Protein AF-A0A7C5TXY0-F1 (afdb_monomer_lite)

Foldseek 3Di:
DDQVVLVVVLVVLVVQFDDPVLLVVLLPDQALVVNQVSCCPGPLVVQFDPVDDSLLRNLQSLLVVLVVLLVVNCVVCVPDLLNLLLQLLVVLVLLLVVLVCVLVVNPPVVSVSNAPCPPPLVVQVVVDPDSLSSLCVDSNVVPADDDPPDDSLRVNLSSLVSNLVSLCVNLVVDVLCVVLSVVVSLVSQVVCCVPVVDNPDDNPPDDPLVVLPVVDDPVVSVVVSLVVSLVSLVVSLVVDDGSSSSSSSSSSNSVSSSVSSNVSSPDPSSPDD

Structure (mmCIF, N/CA/C/O backbone):
data_AF-A0A7C5TXY0-F1
#
_entry.id   AF-A0A7C5TXY0-F1
#
loop_
_atom_site.group_PDB
_atom_site.id
_atom_site.type_symbol
_atom_site.label_atom_id
_atom_site.label_alt_id
_atom_site.label_comp_id
_atom_site.label_asym_id
_atom_site.label_entity_id
_atom_site.label_seq_id
_atom_site.pdbx_PDB_ins_code
_atom_site.Cartn_x
_atom_site.Cartn_y
_atom_site.Cartn_z
_atom_site.occupancy
_atom_site.B_iso_or_equiv
_atom_site.auth_seq_id
_atom_site.auth_comp_id
_atom_site.auth_asym_id
_atom_site.auth_atom_id
_atom_site.pdbx_PDB_model_num
ATOM 1 N N . MET A 1 1 ? 22.819 -7.211 9.671 1.00 54.25 1 MET A N 1
ATOM 2 C CA . MET A 1 1 ? 21.577 -7.581 10.395 1.00 54.25 1 MET A CA 1
ATOM 3 C C . MET A 1 1 ? 20.950 -8.778 9.680 1.00 54.25 1 MET A C 1
ATOM 5 O O . MET A 1 1 ? 21.031 -8.787 8.459 1.00 54.25 1 MET A O 1
ATOM 9 N N . SER A 1 2 ? 20.429 -9.795 10.385 1.00 74.69 2 SER A N 1
ATOM 10 C CA . SER A 1 2 ? 20.043 -11.085 9.771 1.00 74.69 2 SER A CA 1
ATOM 11 C C . SER A 1 2 ? 18.622 -11.100 9.184 1.00 74.69 2 SER A C 1
ATOM 13 O O . SER A 1 2 ? 17.744 -10.340 9.599 1.00 74.69 2 SER A O 1
ATOM 15 N N . LEU A 1 3 ? 18.379 -11.999 8.222 1.00 70.62 3 LEU A N 1
ATOM 16 C CA . LEU A 1 3 ? 17.058 -12.264 7.629 1.00 70.62 3 LEU A CA 1
ATOM 17 C C . LEU A 1 3 ? 16.017 -12.724 8.669 1.00 70.62 3 LEU A C 1
ATOM 19 O O . LEU A 1 3 ? 14.816 -12.532 8.470 1.00 70.62 3 LEU A O 1
ATOM 23 N N . GLU A 1 4 ? 16.460 -13.292 9.792 1.00 79.50 4 GLU A N 1
ATOM 24 C CA . GLU A 1 4 ? 15.591 -13.733 10.890 1.00 79.50 4 GLU A CA 1
ATOM 25 C C . GLU A 1 4 ? 14.934 -12.545 11.594 1.00 79.50 4 GLU A C 1
ATOM 27 O O . GLU A 1 4 ? 13.735 -12.587 11.865 1.00 79.50 4 GLU A O 1
ATOM 32 N N . PHE A 1 5 ? 15.682 -11.456 11.816 1.00 83.81 5 PHE A N 1
ATOM 33 C CA . PHE A 1 5 ? 15.126 -10.234 12.400 1.00 83.81 5 PHE A CA 1
ATOM 34 C C . PHE A 1 5 ? 14.014 -9.660 11.521 1.00 83.81 5 PHE A C 1
ATOM 36 O O . PHE A 1 5 ? 12.939 -9.323 12.013 1.00 83.81 5 PHE A O 1
ATOM 43 N N . LEU A 1 6 ? 14.245 -9.589 10.207 1.00 82.75 6 LEU A N 1
ATOM 44 C CA . LEU A 1 6 ? 13.238 -9.118 9.262 1.00 82.75 6 LEU A CA 1
ATOM 45 C C . LEU A 1 6 ? 11.991 -10.014 9.287 1.00 82.75 6 LEU A C 1
ATOM 47 O O . LEU A 1 6 ? 10.878 -9.501 9.327 1.00 82.75 6 LEU A O 1
ATOM 51 N N . ASN A 1 7 ? 12.152 -11.337 9.320 1.00 83.44 7 ASN A N 1
ATOM 52 C CA . ASN A 1 7 ? 11.024 -12.266 9.425 1.00 83.44 7 ASN A CA 1
ATOM 53 C C . ASN A 1 7 ? 10.234 -12.102 10.732 1.00 83.44 7 ASN A C 1
ATOM 55 O O . ASN A 1 7 ? 8.999 -12.117 10.703 1.00 83.44 7 ASN A O 1
ATOM 59 N N . ALA A 1 8 ? 10.917 -11.920 11.863 1.00 87.00 8 ALA A N 1
ATOM 60 C CA . ALA A 1 8 ? 10.280 -11.651 13.148 1.00 87.00 8 ALA A CA 1
ATOM 61 C C . ALA A 1 8 ? 9.532 -10.309 13.126 1.00 87.00 8 ALA A C 1
ATOM 63 O O . ALA A 1 8 ? 8.371 -10.241 13.529 1.00 87.00 8 ALA A O 1
ATOM 64 N N . TYR A 1 9 ? 10.153 -9.267 12.566 1.00 89.62 9 TYR A N 1
ATOM 65 C CA . TYR A 1 9 ? 9.534 -7.958 12.381 1.00 89.62 9 TYR A CA 1
ATOM 66 C C . TYR A 1 9 ? 8.269 -8.043 11.517 1.00 89.62 9 TYR A C 1
ATOM 68 O O . TYR A 1 9 ? 7.209 -7.589 11.943 1.00 89.62 9 TYR A O 1
ATOM 76 N N . LEU A 1 10 ? 8.344 -8.678 10.342 1.00 90.00 10 LEU A N 1
ATOM 77 C CA . LEU A 1 10 ? 7.198 -8.868 9.445 1.00 90.00 10 LEU A CA 1
ATOM 78 C C . LEU A 1 10 ? 6.070 -9.652 10.128 1.00 90.00 10 LEU A C 1
ATOM 80 O O . LEU A 1 10 ? 4.903 -9.282 10.013 1.00 90.00 10 LEU A O 1
ATOM 84 N N . SER A 1 11 ? 6.414 -10.692 10.891 1.00 87.94 11 SER A N 1
ATOM 85 C CA . SER A 1 11 ? 5.442 -11.484 11.656 1.00 87.94 11 SER A CA 1
ATOM 86 C C . SER A 1 11 ? 4.757 -10.655 12.744 1.00 87.94 11 SER A C 1
ATOM 88 O O . SER A 1 11 ? 3.535 -10.727 12.877 1.00 87.94 11 SER A O 1
ATOM 90 N N . GLY A 1 12 ? 5.516 -9.814 13.452 1.00 91.44 12 GLY A N 1
ATOM 91 C CA . GLY A 1 12 ? 4.981 -8.868 14.429 1.00 91.44 12 GLY A CA 1
ATOM 92 C C . GLY A 1 12 ? 4.054 -7.833 13.793 1.00 91.44 12 GLY A C 1
ATOM 93 O O . GLY A 1 12 ? 2.972 -7.581 14.309 1.00 91.44 12 GLY A O 1
ATOM 94 N N . ILE A 1 13 ? 4.403 -7.280 12.627 1.00 92.25 13 ILE A N 1
ATOM 95 C CA . ILE A 1 13 ? 3.493 -6.371 11.917 1.00 92.25 13 ILE A CA 1
ATOM 96 C C . ILE A 1 13 ? 2.234 -7.110 11.457 1.00 92.25 13 ILE A C 1
ATOM 98 O O . ILE A 1 13 ? 1.135 -6.584 11.625 1.00 92.25 13 ILE A O 1
ATOM 102 N N . LYS A 1 14 ? 2.343 -8.345 10.958 1.00 91.00 14 LYS A N 1
ATOM 103 C CA . LYS A 1 14 ? 1.168 -9.133 10.565 1.00 91.00 14 LYS A CA 1
ATOM 104 C C . LYS A 1 14 ? 0.192 -9.353 11.721 1.00 91.00 14 LYS A C 1
ATOM 106 O O . LYS A 1 14 ? -1.012 -9.325 11.486 1.00 91.00 14 LYS A O 1
ATOM 111 N N . SER A 1 15 ? 0.664 -9.561 12.953 1.00 89.88 15 SER A N 1
ATOM 112 C CA . SER A 1 15 ? -0.235 -9.701 14.112 1.00 89.88 15 SER A CA 1
ATOM 113 C C . SER A 1 15 ? -0.983 -8.416 14.479 1.00 89.88 15 SER A C 1
ATOM 115 O O . SER A 1 15 ? -1.951 -8.487 15.222 1.00 89.88 15 SER A O 1
ATOM 117 N N . THR A 1 16 ? -0.565 -7.265 13.942 1.00 92.69 16 THR A N 1
ATOM 118 C CA . THR A 1 16 ? -1.232 -5.966 14.150 1.00 92.69 16 THR A CA 1
ATOM 119 C C . THR A 1 16 ? -2.241 -5.613 13.054 1.00 92.69 16 THR A C 1
ATOM 121 O O . THR A 1 16 ? -2.860 -4.551 13.118 1.00 92.69 16 THR A O 1
ATOM 124 N N . LEU A 1 17 ? -2.380 -6.438 12.009 1.00 92.38 17 LEU A N 1
ATOM 125 C CA . LEU A 1 17 ? -3.422 -6.237 10.997 1.00 92.38 17 LEU A CA 1
ATOM 126 C C . LEU A 1 17 ? -4.805 -6.373 11.636 1.00 92.38 17 LEU A C 1
ATOM 128 O O . LEU A 1 17 ? -5.020 -7.230 12.498 1.00 92.38 17 LEU A O 1
ATOM 132 N N . LEU A 1 18 ? -5.741 -5.538 11.196 1.00 93.44 18 LEU A N 1
ATOM 133 C CA . LEU A 1 18 ? -7.122 -5.608 11.645 1.00 93.44 18 LEU A CA 1
ATOM 134 C C . LEU A 1 18 ? -7.763 -6.898 11.132 1.00 93.44 18 LEU A C 1
ATOM 136 O O . LEU A 1 18 ? -7.542 -7.335 10.001 1.00 93.44 18 LEU A O 1
ATOM 140 N N . THR A 1 19 ? -8.566 -7.528 11.983 1.00 90.88 19 THR A N 1
ATOM 141 C CA . THR A 1 19 ? -9.304 -8.738 11.615 1.00 90.88 19 THR A CA 1
ATOM 142 C C . THR A 1 19 ? -10.508 -8.393 10.740 1.00 90.88 19 THR A C 1
ATOM 144 O O . THR A 1 19 ? -11.018 -7.273 10.784 1.00 90.88 19 THR A O 1
ATOM 147 N N . ASP A 1 20 ? -11.018 -9.370 9.986 1.00 87.38 20 ASP A N 1
ATOM 148 C CA . ASP A 1 20 ? -12.219 -9.173 9.160 1.00 87.38 20 ASP A CA 1
ATOM 149 C C . ASP A 1 20 ? -13.416 -8.729 10.010 1.00 87.38 20 ASP A C 1
ATOM 151 O O . ASP A 1 20 ? -14.145 -7.829 9.609 1.00 87.38 20 ASP A O 1
ATOM 155 N N . ASN A 1 21 ? -13.573 -9.291 11.216 1.00 92.75 21 ASN A N 1
ATOM 156 C CA . ASN A 1 21 ? -14.621 -8.885 12.156 1.00 92.75 21 ASN A CA 1
ATOM 157 C C . ASN A 1 21 ? -14.463 -7.418 12.562 1.00 92.75 21 ASN A C 1
ATOM 159 O O . ASN A 1 21 ? -15.431 -6.666 12.530 1.00 92.75 21 ASN A O 1
ATOM 163 N N . PHE A 1 22 ? -13.235 -6.983 12.858 1.00 94.62 22 PHE A N 1
ATOM 164 C CA . PHE A 1 22 ? -12.973 -5.586 13.187 1.00 94.62 22 PHE A CA 1
ATOM 165 C C . PHE A 1 22 ? -13.315 -4.658 12.013 1.00 94.62 22 PHE A C 1
ATOM 167 O O . PHE A 1 22 ? -13.946 -3.622 12.209 1.00 94.62 22 PHE A O 1
ATOM 174 N N . LEU A 1 23 ? -12.925 -5.018 10.785 1.00 92.06 23 LEU A N 1
ATOM 175 C CA . LEU A 1 23 ? -13.229 -4.235 9.581 1.00 92.06 23 LEU A CA 1
ATOM 176 C C . LEU A 1 23 ? -14.731 -4.218 9.256 1.00 92.06 23 LEU A C 1
ATOM 178 O O . LEU A 1 23 ? -15.249 -3.195 8.799 1.00 92.06 23 LEU A O 1
ATOM 182 N N . ALA A 1 24 ? -15.433 -5.325 9.502 1.00 90.38 24 ALA A N 1
ATOM 183 C CA . ALA A 1 24 ? -16.879 -5.423 9.350 1.00 90.38 24 ALA A CA 1
ATOM 184 C C . ALA A 1 24 ? -17.599 -4.532 10.369 1.00 90.38 24 ALA A C 1
ATOM 186 O O . ALA A 1 24 ? -18.498 -3.782 9.994 1.00 90.38 24 ALA A O 1
ATOM 187 N N . ASP A 1 25 ? -17.176 -4.549 11.629 1.00 94.44 25 ASP A N 1
A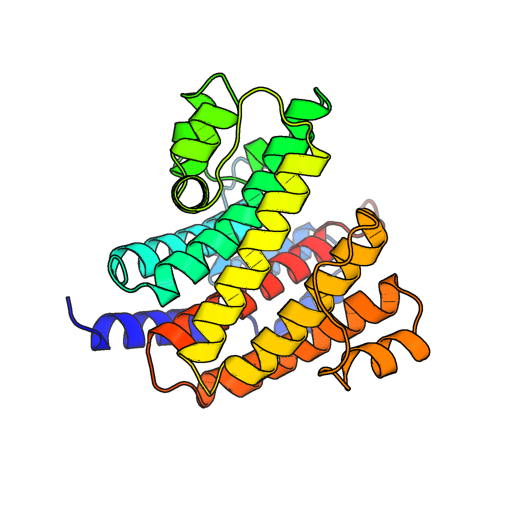TOM 188 C CA . ASP A 1 25 ? -17.753 -3.714 12.683 1.00 94.44 25 ASP A CA 1
ATOM 189 C C . ASP A 1 25 ? -17.474 -2.228 12.445 1.00 94.44 25 ASP A C 1
ATOM 191 O O . ASP A 1 25 ? -18.388 -1.410 12.523 1.00 94.44 25 ASP A O 1
ATOM 195 N N . LEU A 1 26 ? -16.254 -1.882 12.025 1.00 93.38 26 LEU A N 1
ATOM 196 C CA . LEU A 1 26 ? -15.878 -0.517 11.654 1.00 93.38 26 LEU A CA 1
ATOM 197 C C . LEU A 1 26 ? -16.753 0.035 10.516 1.00 93.38 26 LEU A C 1
ATOM 199 O O . LEU A 1 26 ? -17.073 1.221 10.493 1.00 93.38 26 LEU A O 1
ATOM 203 N N . SER A 1 27 ? -17.187 -0.827 9.594 1.00 89.69 27 SER A N 1
ATOM 204 C CA . SER A 1 27 ? -18.060 -0.457 8.475 1.00 89.69 27 SER A CA 1
ATOM 205 C C . SER A 1 27 ? -19.520 -0.207 8.860 1.00 89.69 27 SER A C 1
ATOM 207 O O . SER A 1 27 ? -20.260 0.334 8.044 1.00 89.69 27 SER A O 1
ATOM 209 N N . LYS A 1 28 ? -19.940 -0.591 10.068 1.00 91.50 28 LYS A N 1
ATOM 210 C CA . LYS A 1 28 ? -21.309 -0.398 10.576 1.00 91.50 28 LYS A CA 1
ATOM 211 C C . LYS A 1 28 ? -21.437 0.845 11.461 1.00 91.50 28 LYS A C 1
ATOM 213 O O . LYS A 1 28 ? -22.511 1.109 11.989 1.00 91.50 28 LYS A O 1
ATOM 218 N N . LEU A 1 29 ? -20.341 1.569 11.686 1.00 91.56 29 LEU A N 1
ATOM 219 C CA . LEU A 1 29 ? -20.333 2.756 12.533 1.00 91.56 29 LEU A CA 1
ATOM 220 C C . LEU A 1 29 ? -20.978 3.944 11.816 1.00 91.56 29 LEU A C 1
ATOM 222 O O . LEU A 1 29 ? -20.720 4.177 10.637 1.00 91.56 29 LEU A O 1
ATOM 226 N N . ASN A 1 30 ? -21.750 4.728 12.572 1.00 89.19 30 ASN A N 1
ATOM 227 C CA . ASN A 1 30 ? -22.547 5.847 12.052 1.00 89.19 30 ASN A CA 1
ATOM 228 C C . ASN A 1 30 ? -21.896 7.221 12.271 1.00 89.19 30 ASN A C 1
ATOM 230 O O . ASN A 1 30 ? -22.465 8.242 11.903 1.00 89.19 30 ASN A O 1
ATOM 234 N N . SER A 1 31 ? -20.712 7.277 12.888 1.00 91.12 31 SER A N 1
ATOM 235 C CA . SER A 1 31 ? -19.967 8.529 13.027 1.00 91.12 31 SER A CA 1
ATOM 236 C C . SER A 1 31 ? -18.466 8.325 12.865 1.00 91.12 31 SER A C 1
ATOM 238 O O . SER A 1 31 ? -17.904 7.302 13.276 1.00 91.12 31 SER A O 1
ATOM 240 N N . ILE A 1 32 ? -17.795 9.345 12.329 1.00 91.31 32 ILE A N 1
ATOM 241 C CA . ILE A 1 32 ? -16.335 9.357 12.217 1.00 91.31 32 ILE A CA 1
ATOM 242 C C . ILE A 1 32 ? -15.652 9.328 13.594 1.00 91.31 32 ILE A C 1
ATOM 244 O O . ILE A 1 32 ? -14.591 8.723 13.744 1.00 91.31 32 ILE A O 1
ATOM 248 N N . SER A 1 33 ? -16.285 9.911 14.616 1.00 93.75 33 SER A N 1
ATOM 249 C CA . SER A 1 33 ? -15.821 9.869 16.006 1.00 93.75 33 SER A CA 1
ATOM 250 C C . SER A 1 33 ? -15.824 8.443 16.560 1.00 93.75 33 SER A C 1
ATOM 252 O O . SER A 1 33 ? -14.867 8.032 17.210 1.00 93.75 33 SER A O 1
ATOM 254 N N . SER A 1 34 ? -16.848 7.642 16.250 1.00 94.75 34 SER A N 1
ATOM 255 C CA . SER A 1 34 ? -16.881 6.223 16.623 1.00 94.75 34 SER A CA 1
ATOM 256 C C . SER A 1 34 ? -15.782 5.428 15.914 1.00 94.75 34 SER A C 1
ATOM 258 O O . SER A 1 34 ? -15.129 4.597 16.547 1.00 94.75 34 SER A O 1
ATOM 260 N N . VAL A 1 35 ? -15.541 5.699 14.622 1.00 94.62 35 VAL A N 1
ATOM 261 C CA . VAL A 1 35 ? -14.441 5.070 13.865 1.00 94.62 35 VAL A CA 1
ATOM 262 C C . VAL A 1 35 ? -13.098 5.396 14.516 1.00 94.62 35 VAL A C 1
ATOM 264 O O . VAL A 1 35 ? -12.276 4.505 14.729 1.00 94.62 35 VAL A O 1
ATOM 267 N N . TYR A 1 36 ? -12.892 6.659 14.883 1.00 95.31 36 TYR A N 1
ATOM 268 C CA . TYR A 1 36 ? -11.693 7.120 15.570 1.00 95.31 36 TYR A CA 1
ATOM 269 C C . TYR A 1 36 ? -11.468 6.414 16.908 1.00 95.31 36 TYR A C 1
ATOM 271 O O . TYR A 1 36 ? -10.395 5.850 17.121 1.00 95.31 36 TYR A O 1
ATOM 279 N N . GLU A 1 37 ? -12.473 6.385 17.785 1.00 96.00 37 GLU A N 1
ATOM 280 C CA . GLU A 1 37 ? -12.364 5.742 19.100 1.00 96.00 37 GLU A CA 1
ATOM 281 C C . GLU A 1 37 ? -12.116 4.233 18.992 1.00 96.00 37 GLU A C 1
ATOM 283 O O . GLU A 1 37 ? -11.388 3.655 19.803 1.00 96.00 37 GLU A O 1
ATOM 288 N N . MET A 1 38 ? -12.669 3.583 17.966 1.00 96.88 38 MET A N 1
ATOM 289 C CA . MET A 1 38 ? -12.413 2.172 17.700 1.00 96.88 38 MET A CA 1
ATOM 290 C C . MET A 1 38 ? -10.977 1.941 17.201 1.00 96.88 38 MET A C 1
ATOM 292 O O . MET A 1 38 ? -10.272 1.087 17.739 1.00 96.88 38 MET A O 1
ATOM 296 N N . LEU A 1 39 ? -10.500 2.732 16.232 1.00 96.44 39 LEU A N 1
ATOM 297 C CA . LEU A 1 39 ? -9.132 2.627 15.704 1.00 96.44 39 LEU A CA 1
ATOM 298 C C . LEU A 1 39 ? -8.064 2.995 16.739 1.00 96.44 39 LEU A C 1
ATOM 300 O O . LEU A 1 39 ? -6.990 2.389 16.752 1.00 96.44 39 LEU A O 1
ATOM 304 N N . LYS A 1 40 ? -8.350 3.945 17.633 1.00 95.50 40 LYS A N 1
ATOM 305 C CA . LYS A 1 40 ? -7.443 4.387 18.701 1.00 95.50 40 LYS A CA 1
ATOM 306 C C . LYS A 1 40 ? -7.057 3.253 19.658 1.00 95.50 40 LYS A C 1
ATOM 308 O O . LYS A 1 40 ? -5.966 3.281 20.218 1.00 95.50 40 LYS A O 1
ATOM 313 N N . LYS A 1 41 ? -7.914 2.235 19.804 1.00 95.62 41 LYS A N 1
ATOM 314 C CA . LYS A 1 41 ? -7.665 1.031 20.620 1.00 95.62 41 LYS A CA 1
ATOM 315 C C . LYS A 1 41 ? -6.763 -0.006 19.933 1.00 95.62 41 LYS A C 1
ATOM 317 O O . LYS A 1 41 ? -6.445 -1.026 20.535 1.00 95.62 41 LYS A O 1
ATOM 322 N N . THR A 1 42 ? -6.366 0.234 18.686 1.00 95.75 42 THR A N 1
ATOM 323 C CA . THR A 1 42 ? -5.502 -0.653 17.888 1.00 95.75 42 THR A CA 1
ATOM 324 C C . THR A 1 42 ? -4.096 -0.066 17.744 1.00 95.75 42 THR A C 1
ATOM 326 O O . THR A 1 42 ? -3.819 1.041 18.209 1.00 95.75 42 THR A O 1
ATOM 329 N N . ASP A 1 43 ? -3.201 -0.752 17.028 1.00 93.69 43 ASP A N 1
ATOM 330 C CA . ASP A 1 43 ? -1.872 -0.218 16.706 1.00 93.69 43 ASP A CA 1
ATOM 331 C C . ASP A 1 43 ? -1.895 1.094 15.907 1.00 93.69 43 ASP A C 1
ATOM 333 O O . ASP A 1 43 ? -0.907 1.829 15.931 1.00 93.69 43 ASP A O 1
ATOM 337 N N . TYR A 1 44 ? -3.012 1.441 15.256 1.00 92.75 44 TYR A N 1
ATOM 338 C CA . TYR A 1 44 ? -3.174 2.743 14.607 1.00 92.75 44 TYR A CA 1
ATOM 339 C C . TYR A 1 44 ? -3.160 3.921 15.587 1.00 92.75 44 TYR A C 1
ATOM 341 O O . TYR A 1 44 ? -2.659 4.986 15.226 1.00 92.75 44 TYR A O 1
ATOM 349 N N . GLY A 1 45 ? -3.617 3.739 16.833 1.00 92.44 45 GLY A N 1
ATOM 350 C CA . GLY A 1 45 ? -3.681 4.816 17.827 1.00 92.44 45 GLY A CA 1
ATOM 351 C C . GLY A 1 45 ? -2.325 5.472 18.117 1.00 92.44 45 GLY A C 1
ATOM 352 O O . GLY A 1 45 ? -2.262 6.664 18.400 1.00 92.44 45 GLY A O 1
ATOM 353 N N . LYS A 1 46 ? -1.219 4.731 17.949 1.00 93.62 46 LYS A N 1
ATOM 354 C CA . LYS A 1 46 ? 0.164 5.228 18.112 1.00 93.62 46 LYS A CA 1
ATOM 355 C C . LYS A 1 46 ? 0.566 6.268 17.056 1.00 93.62 46 LYS A C 1
ATOM 357 O O . LYS A 1 46 ? 1.558 6.974 17.231 1.00 93.62 46 LYS A O 1
ATOM 362 N N . TYR A 1 47 ? -0.171 6.335 15.949 1.00 90.81 47 TYR A N 1
ATOM 363 C CA . TYR A 1 47 ? 0.120 7.193 14.801 1.00 90.81 47 TYR A CA 1
ATOM 364 C C . TYR A 1 47 ? -0.788 8.425 14.723 1.00 90.81 47 TYR A C 1
ATOM 366 O O . TYR A 1 47 ? -0.573 9.269 13.854 1.00 90.81 47 TYR A O 1
ATOM 374 N N . PHE A 1 48 ? -1.776 8.538 15.612 1.00 92.00 48 PHE A N 1
ATOM 375 C CA . PHE A 1 48 ? -2.745 9.630 15.628 1.00 92.00 48 PHE A CA 1
ATOM 376 C C . PHE A 1 48 ? -2.147 10.895 16.265 1.00 92.00 48 PHE A C 1
ATOM 378 O O . PHE A 1 48 ? -1.620 10.853 17.375 1.00 92.00 48 PHE A O 1
ATOM 385 N N . ASP A 1 49 ? -2.216 12.021 15.546 1.00 84.75 49 ASP A N 1
ATOM 386 C CA . ASP A 1 49 ? -1.899 13.358 16.066 1.00 84.75 49 ASP A CA 1
ATOM 387 C C . ASP A 1 49 ? -3.194 14.053 16.507 1.00 84.75 49 ASP A C 1
ATOM 389 O O . ASP A 1 49 ? -4.094 14.292 15.699 1.00 84.75 49 ASP A O 1
ATOM 393 N N . TYR A 1 50 ? -3.284 14.369 17.798 1.00 82.38 50 TYR A N 1
ATOM 394 C CA . TYR A 1 50 ? -4.470 14.948 18.436 1.00 82.38 50 TYR A CA 1
ATOM 395 C C . TYR A 1 50 ? -4.681 16.437 18.125 1.00 82.38 50 TYR A C 1
ATOM 397 O O . TYR A 1 50 ? -5.656 17.023 18.585 1.00 82.38 50 TYR A O 1
ATOM 405 N N . ARG A 1 51 ? -3.761 17.066 17.384 1.00 80.62 51 ARG A N 1
ATOM 406 C CA . ARG A 1 51 ? -3.853 18.482 16.990 1.00 80.62 51 ARG A CA 1
ATOM 407 C C . ARG A 1 51 ? -4.627 18.703 15.690 1.00 80.62 51 ARG A C 1
ATOM 409 O O . ARG A 1 51 ? -4.930 19.843 15.356 1.00 80.62 51 ARG A O 1
ATOM 416 N N . ASP A 1 52 ? -4.901 17.633 14.952 1.00 80.69 52 ASP A N 1
ATOM 417 C CA . ASP A 1 52 ? -5.638 17.662 13.691 1.00 80.69 52 ASP A CA 1
ATOM 418 C C . ASP A 1 52 ? -7.134 17.355 13.904 1.00 80.69 52 ASP A C 1
ATOM 420 O O . ASP A 1 52 ? -7.548 16.857 14.951 1.00 80.69 52 ASP A O 1
ATOM 424 N N . SER A 1 53 ? -7.967 17.632 12.893 1.00 87.12 53 SER A N 1
ATOM 425 C CA . SER A 1 53 ? -9.358 17.156 12.884 1.00 87.12 53 SER A CA 1
ATOM 426 C C . SER A 1 53 ? -9.404 15.626 12.873 1.00 87.12 53 SER A C 1
ATOM 428 O O . SER A 1 53 ? -8.539 15.000 12.267 1.00 87.12 53 SER A O 1
ATOM 430 N N . ILE A 1 54 ? -10.446 15.015 13.454 1.00 89.25 54 ILE A N 1
ATOM 431 C CA . ILE A 1 54 ? -10.576 13.546 13.565 1.00 89.25 54 ILE A CA 1
ATOM 432 C C . ILE A 1 54 ? -10.310 12.841 12.227 1.00 89.25 54 ILE A C 1
ATOM 434 O O . ILE A 1 54 ? -9.537 11.885 12.163 1.00 89.25 54 ILE A O 1
ATOM 438 N N . LYS A 1 55 ? -10.905 13.344 11.140 1.00 87.38 55 LYS A N 1
ATOM 439 C CA . LYS A 1 55 ? -10.690 12.805 9.793 1.00 87.38 55 LYS A CA 1
ATOM 440 C C . LYS A 1 55 ? -9.221 12.858 9.380 1.00 87.38 55 LYS A C 1
ATOM 442 O O . LYS A 1 55 ? -8.658 11.837 8.997 1.00 87.38 55 LYS A O 1
ATOM 447 N N . SER A 1 56 ? -8.599 14.029 9.510 1.00 83.75 56 SER A N 1
ATOM 448 C CA . SER A 1 56 ? -7.191 14.245 9.170 1.00 83.75 56 SER A CA 1
ATOM 449 C C . SER A 1 56 ? -6.266 13.389 10.041 1.00 83.75 56 SER A C 1
ATOM 451 O O . SER A 1 56 ? -5.323 12.793 9.527 1.00 83.75 56 SER A O 1
ATOM 453 N N . THR A 1 57 ? -6.551 13.268 11.339 1.00 87.81 57 THR A N 1
ATOM 454 C CA . THR A 1 57 ? -5.825 12.406 12.277 1.00 87.81 57 THR A CA 1
ATOM 455 C C . THR A 1 57 ? -5.847 10.946 11.834 1.00 87.81 57 THR A C 1
ATOM 457 O O . THR A 1 57 ? -4.796 10.300 11.833 1.00 87.81 57 THR A O 1
ATOM 460 N N . ILE A 1 58 ? -7.014 10.432 11.423 1.00 90.25 58 ILE A N 1
ATOM 461 C CA . ILE A 1 58 ? -7.126 9.070 10.893 1.00 90.25 58 ILE A CA 1
ATOM 462 C C . ILE A 1 58 ? -6.326 8.966 9.597 1.00 90.25 58 ILE A C 1
ATOM 464 O O . ILE A 1 58 ? -5.405 8.157 9.534 1.00 90.25 58 ILE A O 1
ATOM 468 N N . GLU A 1 59 ? -6.620 9.791 8.588 1.00 85.06 59 GLU A N 1
ATOM 469 C CA . GLU A 1 59 ? -5.985 9.691 7.268 1.00 85.06 59 GLU A CA 1
ATOM 470 C C . GLU A 1 59 ? -4.452 9.741 7.383 1.00 85.06 59 GLU A C 1
ATOM 472 O O . GLU A 1 59 ? -3.766 8.817 6.935 1.00 85.06 59 GLU A O 1
ATOM 477 N N . LYS A 1 60 ? -3.905 10.747 8.077 1.00 81.75 60 LYS A N 1
ATOM 478 C CA . LYS A 1 60 ? -2.460 10.875 8.324 1.00 81.75 60 LYS A CA 1
ATOM 479 C C . LYS A 1 60 ? -1.898 9.702 9.116 1.00 81.75 60 LYS A C 1
ATOM 481 O O . LYS A 1 60 ? -0.825 9.206 8.780 1.00 81.75 60 LYS A O 1
ATOM 486 N N . GLY A 1 61 ? -2.607 9.236 10.143 1.00 86.94 61 GLY A N 1
ATOM 487 C CA . GLY A 1 61 ? -2.184 8.099 10.957 1.00 86.94 61 GLY A CA 1
ATOM 488 C C . GLY A 1 61 ? -2.071 6.804 10.151 1.00 86.94 61 GLY A C 1
ATOM 489 O O . GLY A 1 61 ? -1.080 6.080 10.281 1.00 86.94 61 GLY A O 1
ATOM 490 N N . LEU A 1 62 ? -3.039 6.538 9.265 1.00 88.62 62 LEU A N 1
ATOM 491 C CA . LEU A 1 62 ? -3.019 5.368 8.386 1.00 88.62 62 LEU A CA 1
ATOM 492 C C . LEU A 1 62 ? -1.819 5.405 7.430 1.00 88.62 62 LEU A C 1
ATOM 494 O O . LEU A 1 62 ? -1.115 4.404 7.273 1.00 88.62 62 LEU A O 1
ATOM 498 N N . PHE A 1 63 ? -1.578 6.559 6.802 1.00 82.44 63 PHE A N 1
ATOM 499 C CA . PHE A 1 63 ? -0.435 6.761 5.911 1.00 82.44 63 PHE A CA 1
ATOM 500 C C . PHE A 1 63 ? 0.897 6.647 6.654 1.00 82.44 63 PHE A C 1
ATOM 502 O O . PHE A 1 63 ? 1.801 5.957 6.185 1.00 82.44 63 PHE A O 1
ATOM 509 N N . LYS A 1 64 ? 1.012 7.260 7.835 1.00 84.19 64 LYS A N 1
ATOM 510 C CA . LYS A 1 64 ? 2.228 7.215 8.650 1.00 84.19 64 LYS A CA 1
ATOM 511 C C . LYS A 1 64 ? 2.575 5.791 9.074 1.00 84.19 64 LYS A C 1
ATOM 513 O O . LYS A 1 64 ? 3.722 5.385 8.910 1.00 84.19 64 LYS A O 1
ATOM 518 N N . ARG A 1 65 ? 1.598 5.000 9.542 1.00 89.81 65 ARG A N 1
ATOM 519 C CA . ARG A 1 65 ? 1.817 3.577 9.865 1.00 89.81 65 ARG A CA 1
ATOM 520 C C . ARG A 1 65 ? 2.344 2.814 8.658 1.00 89.81 65 ARG A C 1
ATOM 522 O O . ARG A 1 65 ? 3.335 2.096 8.773 1.00 89.81 65 ARG A O 1
ATOM 529 N N . PHE A 1 66 ? 1.691 2.977 7.508 1.00 87.62 66 PHE A N 1
ATOM 530 C CA . PHE A 1 66 ? 2.099 2.322 6.271 1.00 87.62 66 PHE A CA 1
ATOM 531 C C . PHE A 1 66 ? 3.546 2.681 5.898 1.00 87.62 66 PHE A C 1
ATOM 533 O O . PHE A 1 66 ? 4.380 1.794 5.711 1.00 87.62 66 PHE A O 1
ATOM 540 N N . ASN A 1 67 ? 3.865 3.976 5.866 1.00 81.56 67 ASN A N 1
ATOM 541 C CA . ASN A 1 67 ? 5.192 4.481 5.528 1.00 81.56 67 ASN A CA 1
ATOM 542 C C . ASN A 1 67 ? 6.269 4.020 6.513 1.00 81.56 67 ASN A C 1
ATOM 544 O O . ASN A 1 67 ? 7.350 3.627 6.082 1.00 81.56 67 ASN A O 1
ATOM 548 N N . ASP A 1 68 ? 5.995 4.018 7.817 1.00 86.06 68 ASP A N 1
ATOM 549 C CA . ASP A 1 68 ? 6.948 3.540 8.820 1.00 86.06 68 ASP A CA 1
ATOM 550 C C . ASP A 1 68 ? 7.275 2.056 8.634 1.00 86.06 68 ASP A C 1
ATOM 552 O O . ASP A 1 68 ? 8.438 1.665 8.770 1.00 86.06 68 ASP A O 1
ATOM 556 N N . VAL A 1 69 ? 6.282 1.234 8.275 1.00 87.31 69 VAL A N 1
ATOM 557 C CA . VAL A 1 69 ? 6.508 -0.177 7.941 1.00 87.31 69 VAL A CA 1
ATOM 558 C C . VAL A 1 69 ? 7.362 -0.299 6.683 1.00 87.31 69 VAL A C 1
ATOM 560 O O . VAL A 1 69 ? 8.398 -0.960 6.718 1.00 87.31 69 VAL A O 1
ATOM 563 N N . VAL A 1 70 ? 6.993 0.377 5.592 1.00 82.75 70 VAL A N 1
ATOM 564 C CA . VAL A 1 70 ? 7.745 0.322 4.326 1.00 82.75 70 VAL A CA 1
ATOM 565 C C . VAL A 1 70 ? 9.184 0.813 4.502 1.00 82.75 70 VAL A C 1
ATOM 567 O O . VAL A 1 70 ? 10.120 0.155 4.051 1.00 82.75 70 VAL A O 1
ATOM 570 N N . ASN A 1 71 ? 9.389 1.917 5.221 1.00 79.88 71 ASN A N 1
ATOM 571 C CA . ASN A 1 71 ? 10.713 2.466 5.506 1.00 79.88 71 ASN A CA 1
ATOM 572 C C . ASN A 1 71 ? 11.549 1.534 6.381 1.00 79.88 71 ASN A C 1
ATOM 574 O O . ASN A 1 71 ? 12.756 1.405 6.167 1.00 79.88 71 ASN A O 1
ATOM 578 N N . ARG A 1 72 ? 10.931 0.861 7.358 1.00 84.12 72 ARG A N 1
ATOM 579 C CA . ARG A 1 72 ? 11.618 -0.174 8.133 1.00 84.12 72 ARG A CA 1
ATOM 580 C C . ARG A 1 72 ? 12.012 -1.331 7.231 1.00 84.12 72 ARG A C 1
ATOM 582 O O . ARG A 1 72 ? 13.186 -1.662 7.237 1.00 84.12 72 ARG A O 1
ATOM 589 N N . ILE A 1 73 ? 11.123 -1.877 6.403 1.00 81.69 73 ILE A N 1
ATOM 590 C CA . ILE A 1 73 ? 11.482 -2.949 5.456 1.00 81.69 73 ILE A CA 1
ATOM 591 C C . ILE A 1 73 ? 12.634 -2.490 4.540 1.00 81.69 73 ILE A C 1
ATOM 593 O O . ILE A 1 73 ? 13.625 -3.204 4.396 1.00 81.69 73 ILE A O 1
ATOM 597 N N . ARG A 1 74 ? 12.582 -1.251 4.029 1.00 77.75 74 ARG A N 1
ATOM 598 C CA . ARG A 1 74 ? 13.626 -0.660 3.174 1.00 77.75 74 ARG A CA 1
ATOM 599 C C . ARG A 1 74 ? 15.002 -0.631 3.812 1.00 77.75 74 ARG A C 1
ATOM 601 O O . ARG A 1 74 ? 15.974 -0.933 3.133 1.00 77.75 74 ARG A O 1
ATOM 608 N N . LYS A 1 75 ? 15.096 -0.318 5.104 1.00 77.75 75 LYS A N 1
ATOM 609 C CA . LYS A 1 75 ? 16.375 -0.329 5.833 1.00 77.75 75 LYS A CA 1
ATOM 610 C C . LYS A 1 75 ? 17.013 -1.720 5.932 1.00 77.75 75 LYS A C 1
ATOM 612 O O . LYS A 1 75 ? 18.195 -1.800 6.239 1.00 77.75 75 LYS A O 1
ATOM 617 N N . HIS A 1 76 ? 16.252 -2.789 5.698 1.00 77.00 76 HIS A N 1
ATOM 618 C CA . HIS A 1 76 ? 16.709 -4.171 5.873 1.00 77.00 76 HIS A CA 1
ATOM 619 C C . HIS A 1 76 ? 16.847 -4.946 4.558 1.00 77.00 76 HIS A C 1
ATOM 621 O O . HIS A 1 76 ? 17.414 -6.034 4.569 1.00 77.00 76 HIS A O 1
ATOM 627 N N . ILE A 1 77 ? 16.337 -4.417 3.440 1.00 72.00 77 ILE A N 1
ATOM 628 C CA . ILE A 1 77 ? 16.363 -5.077 2.126 1.00 72.00 77 ILE A CA 1
ATOM 629 C C . ILE A 1 77 ? 16.897 -4.099 1.065 1.00 72.00 77 ILE A C 1
ATOM 631 O O . ILE A 1 77 ? 16.271 -3.864 0.041 1.00 72.00 77 ILE A O 1
ATOM 635 N N . THR A 1 78 ? 18.037 -3.457 1.315 1.00 62.31 78 THR A N 1
ATOM 636 C CA . THR A 1 78 ? 18.543 -2.379 0.443 1.00 62.31 78 THR A CA 1
ATOM 637 C C . THR A 1 78 ? 19.028 -2.859 -0.924 1.00 62.31 78 THR A C 1
ATOM 639 O O . THR A 1 78 ? 18.854 -2.136 -1.903 1.00 62.31 78 THR A O 1
ATOM 642 N N . ASP A 1 79 ? 19.561 -4.080 -1.007 1.00 62.78 79 ASP A N 1
ATOM 643 C CA . ASP A 1 79 ? 20.316 -4.549 -2.182 1.00 62.78 79 ASP A CA 1
ATOM 644 C C . ASP A 1 79 ? 19.636 -5.696 -2.938 1.00 62.78 79 ASP A C 1
ATOM 646 O O . ASP A 1 79 ? 20.230 -6.319 -3.816 1.00 62.78 79 ASP A O 1
ATOM 650 N N . HIS A 1 80 ? 18.371 -5.988 -2.623 1.00 70.25 80 HIS A N 1
ATOM 651 C CA . HIS A 1 80 ? 17.628 -7.009 -3.350 1.00 70.25 80 HIS A CA 1
ATOM 652 C C . HIS A 1 80 ? 16.834 -6.386 -4.498 1.00 70.25 80 HIS A C 1
ATOM 654 O O . HIS A 1 80 ? 15.907 -5.608 -4.280 1.00 70.25 80 HIS A O 1
ATOM 660 N N . GLU A 1 81 ? 17.140 -6.782 -5.730 1.00 70.81 81 GLU A N 1
ATOM 661 C CA . GLU A 1 81 ? 16.514 -6.236 -6.940 1.00 70.81 81 GLU A CA 1
ATOM 662 C C . GLU A 1 81 ? 14.976 -6.341 -6.915 1.00 70.81 81 GLU A C 1
ATOM 664 O O . GLU A 1 81 ? 14.279 -5.365 -7.185 1.00 70.81 81 GLU A O 1
ATOM 669 N N . THR A 1 82 ? 14.428 -7.481 -6.469 1.00 71.94 82 THR A N 1
ATOM 670 C CA . THR A 1 82 ? 12.978 -7.646 -6.237 1.00 71.94 82 THR A CA 1
ATOM 671 C C . THR A 1 82 ? 12.418 -6.565 -5.317 1.00 71.94 82 THR A C 1
ATOM 673 O O . THR A 1 82 ? 11.374 -5.997 -5.609 1.00 71.94 82 THR A O 1
ATOM 676 N N . PHE A 1 83 ? 13.121 -6.224 -4.239 1.00 72.44 83 PHE A N 1
ATOM 677 C CA . PHE A 1 83 ? 12.662 -5.207 -3.302 1.00 72.44 83 PHE A CA 1
ATOM 678 C C . PHE A 1 83 ? 12.703 -3.797 -3.902 1.00 72.44 83 PHE A C 1
ATOM 680 O O . PHE A 1 83 ? 11.789 -3.006 -3.675 1.00 72.44 83 PHE A O 1
ATOM 687 N N . ILE A 1 84 ? 13.708 -3.498 -4.728 1.00 70.94 84 ILE A N 1
ATOM 688 C CA . ILE A 1 84 ? 13.777 -2.240 -5.480 1.00 70.94 84 ILE A CA 1
ATOM 689 C C . ILE A 1 84 ? 12.540 -2.091 -6.378 1.00 70.94 84 ILE A C 1
ATOM 691 O O . ILE A 1 84 ? 11.905 -1.035 -6.366 1.00 70.94 84 ILE A O 1
ATOM 695 N N . TYR A 1 85 ? 12.142 -3.153 -7.086 1.00 75.81 85 TYR A N 1
ATOM 696 C CA . TYR A 1 85 ? 10.914 -3.159 -7.888 1.00 75.81 85 TYR A CA 1
ATOM 697 C C . TYR A 1 85 ? 9.648 -2.994 -7.039 1.00 75.81 85 TYR A C 1
ATOM 699 O O . TYR A 1 85 ? 8.744 -2.262 -7.439 1.00 75.81 85 TYR A O 1
ATOM 707 N N . MET A 1 86 ? 9.588 -3.606 -5.853 1.00 77.44 86 MET A N 1
ATOM 708 C CA . MET A 1 86 ? 8.455 -3.460 -4.929 1.00 77.44 86 MET A CA 1
ATOM 709 C C . MET A 1 86 ? 8.293 -2.020 -4.427 1.00 77.44 86 MET A C 1
ATOM 711 O O . MET A 1 86 ? 7.183 -1.487 -4.402 1.00 77.44 86 MET A O 1
ATOM 715 N N . ILE A 1 87 ? 9.396 -1.374 -4.038 1.00 73.69 87 ILE A N 1
ATOM 716 C CA . ILE A 1 87 ? 9.384 0.025 -3.597 1.00 73.69 87 ILE A CA 1
ATOM 717 C C . ILE A 1 87 ? 9.052 0.955 -4.755 1.00 73.69 87 ILE A C 1
ATOM 719 O O . ILE A 1 87 ? 8.219 1.839 -4.594 1.00 73.69 87 ILE A O 1
ATOM 723 N N . ALA A 1 88 ? 9.633 0.736 -5.931 1.00 70.00 88 ALA A N 1
ATOM 724 C CA . ALA A 1 88 ? 9.333 1.551 -7.098 1.00 70.00 88 ALA A CA 1
ATOM 725 C C . ALA A 1 88 ? 7.860 1.404 -7.543 1.00 70.00 88 ALA A C 1
ATOM 727 O O . ALA A 1 88 ? 7.239 2.395 -7.929 1.00 70.00 88 ALA A O 1
ATOM 728 N N . GLU A 1 89 ? 7.254 0.213 -7.414 1.00 77.00 89 GLU A N 1
ATOM 729 C CA . GLU A 1 89 ? 5.803 0.034 -7.585 1.00 77.00 89 GLU A CA 1
ATOM 730 C C . GLU A 1 89 ? 5.016 0.898 -6.589 1.00 77.00 89 GLU A C 1
ATOM 732 O O . GLU A 1 89 ? 4.046 1.552 -6.968 1.00 77.00 89 GLU A O 1
ATOM 737 N N . TYR A 1 90 ? 5.413 0.927 -5.318 1.00 74.88 90 TYR A N 1
ATOM 738 C CA . TYR A 1 90 ? 4.751 1.763 -4.320 1.00 74.88 90 TYR A CA 1
ATOM 739 C C . TYR A 1 90 ? 4.888 3.265 -4.633 1.00 74.88 90 TYR A C 1
ATOM 741 O O . TYR A 1 90 ? 3.881 3.976 -4.693 1.00 74.88 90 TYR A O 1
ATOM 749 N N . GLU A 1 91 ? 6.113 3.730 -4.892 1.00 70.38 91 GLU A N 1
ATOM 750 C CA . GLU A 1 91 ? 6.421 5.132 -5.201 1.00 70.38 91 GLU A CA 1
ATOM 751 C C . GLU A 1 91 ? 5.643 5.628 -6.431 1.00 70.38 91 GLU A C 1
ATOM 753 O O . GLU A 1 91 ? 5.193 6.774 -6.445 1.00 70.38 91 GLU A O 1
ATOM 758 N N . SER A 1 92 ? 5.409 4.755 -7.421 1.00 72.44 92 SER A N 1
ATOM 759 C CA . SER A 1 92 ? 4.681 5.080 -8.654 1.00 72.44 92 SER A CA 1
ATOM 760 C C . SER A 1 92 ? 3.301 5.703 -8.412 1.00 72.44 92 SER A C 1
ATOM 762 O O . SER A 1 92 ? 2.937 6.672 -9.073 1.00 72.44 92 SER A O 1
ATOM 764 N N . LYS A 1 93 ? 2.540 5.200 -7.429 1.00 66.75 93 LYS A N 1
ATOM 765 C CA . LYS A 1 93 ? 1.172 5.672 -7.155 1.00 66.75 93 LYS A CA 1
ATOM 766 C C . LYS A 1 93 ? 1.168 7.052 -6.516 1.00 66.75 93 LYS A C 1
ATOM 768 O O . LYS A 1 93 ? 0.379 7.903 -6.914 1.00 66.75 93 LYS A O 1
ATOM 773 N N . ASN A 1 94 ? 2.051 7.268 -5.545 1.00 67.19 94 ASN A N 1
ATOM 774 C CA . ASN A 1 94 ? 2.180 8.560 -4.873 1.00 67.19 94 ASN A CA 1
ATOM 775 C C . ASN A 1 94 ? 2.671 9.624 -5.854 1.00 67.19 94 ASN A C 1
ATOM 777 O O . ASN A 1 94 ? 2.167 10.741 -5.876 1.00 67.19 94 ASN A O 1
ATOM 781 N N . LEU A 1 95 ? 3.608 9.245 -6.716 1.00 69.62 95 LEU A N 1
ATOM 782 C CA . LEU A 1 95 ? 4.145 10.115 -7.739 1.00 69.62 95 LEU A CA 1
ATOM 783 C C . LEU A 1 95 ? 3.100 10.513 -8.788 1.00 69.62 95 LEU A C 1
ATOM 785 O O . LEU A 1 95 ? 3.005 11.694 -9.088 1.00 69.62 95 LEU A O 1
ATOM 789 N N . LEU A 1 96 ? 2.309 9.576 -9.324 1.00 68.88 96 LEU A N 1
ATOM 790 C CA . LEU A 1 96 ? 1.234 9.893 -10.280 1.00 68.88 96 LEU A CA 1
ATOM 791 C C . LEU A 1 96 ? 0.265 10.934 -9.717 1.00 68.88 96 LEU A C 1
ATOM 793 O O . LEU A 1 96 ? -0.106 11.875 -10.410 1.00 68.88 96 LEU A O 1
ATOM 797 N N . ILE A 1 97 ? -0.091 10.786 -8.441 1.00 64.88 97 ILE A N 1
ATOM 798 C CA . ILE A 1 97 ? -0.954 11.728 -7.733 1.00 64.88 97 ILE A CA 1
ATOM 799 C C . ILE A 1 97 ? -0.288 13.114 -7.649 1.00 64.88 97 ILE A C 1
ATOM 801 O O . ILE A 1 97 ? -0.911 14.101 -8.013 1.00 64.88 97 ILE A O 1
ATOM 805 N N . MET A 1 98 ? 0.984 13.194 -7.244 1.00 64.56 98 MET A N 1
ATOM 806 C CA . MET A 1 98 ? 1.732 14.464 -7.161 1.00 64.56 98 MET A CA 1
ATOM 807 C C . MET A 1 98 ? 1.947 15.134 -8.527 1.00 64.56 98 MET A C 1
ATOM 809 O O . MET A 1 98 ? 1.994 16.359 -8.637 1.00 64.56 98 MET A O 1
ATOM 813 N N . LEU A 1 99 ? 2.118 14.335 -9.581 1.00 67.00 99 LEU A N 1
ATOM 814 C CA . LEU A 1 99 ? 2.236 14.823 -10.951 1.00 67.00 99 LEU A CA 1
ATOM 815 C C . LEU A 1 99 ? 0.925 15.453 -11.422 1.00 67.00 99 LEU A C 1
ATOM 817 O O . LEU A 1 99 ? 0.961 16.516 -12.037 1.00 67.00 99 LEU A O 1
ATOM 821 N N . ASP A 1 100 ? -0.209 14.830 -11.104 1.00 66.06 100 ASP A N 1
ATOM 822 C CA . ASP A 1 100 ? -1.532 15.316 -11.500 1.00 66.06 100 ASP A CA 1
ATOM 823 C C . ASP A 1 100 ? -1.807 16.709 -10.914 1.00 66.06 100 ASP A C 1
ATOM 825 O O . ASP A 1 100 ? -2.203 17.617 -11.644 1.00 66.06 100 ASP A O 1
ATOM 829 N N . GLU A 1 101 ? -1.478 16.926 -9.634 1.00 63.22 101 GLU A N 1
ATOM 830 C CA . GLU A 1 101 ? -1.581 18.243 -8.980 1.00 63.22 101 GLU A CA 1
ATOM 831 C C . GLU A 1 101 ? -0.802 19.327 -9.721 1.00 63.22 101 GLU A C 1
ATOM 833 O O . GLU A 1 101 ? -1.305 20.419 -10.001 1.00 63.22 101 GLU A O 1
ATOM 838 N N . LYS A 1 102 ? 0.453 19.012 -10.054 1.00 65.06 102 LYS A N 1
ATOM 839 C CA . LYS A 1 102 ? 1.380 19.972 -10.641 1.00 65.06 102 LYS A CA 1
ATOM 840 C C . LYS A 1 102 ? 1.012 20.323 -12.078 1.00 65.06 102 LYS A C 1
ATOM 842 O O . LYS A 1 102 ? 1.124 21.486 -12.452 1.00 65.06 102 LYS A O 1
ATOM 847 N N . TYR A 1 103 ? 0.571 19.350 -12.875 1.00 65.50 103 TYR A N 1
ATOM 848 C CA . TYR A 1 103 ? 0.146 19.602 -14.255 1.00 65.50 103 TYR A CA 1
ATOM 849 C C . TYR A 1 103 ? -1.215 20.298 -14.336 1.00 65.50 103 TYR A C 1
ATOM 851 O O . TYR A 1 103 ? -1.428 21.087 -15.253 1.00 65.50 103 TYR A O 1
ATOM 859 N N . ARG A 1 104 ? -2.121 20.059 -13.379 1.00 62.97 104 ARG A N 1
ATOM 860 C CA . ARG A 1 104 ? -3.426 20.741 -13.334 1.00 62.97 104 ARG A CA 1
ATOM 861 C C . ARG A 1 104 ? -3.377 22.117 -12.668 1.00 62.97 104 ARG A C 1
ATOM 863 O O . ARG A 1 104 ? -4.376 22.825 -12.704 1.00 62.97 104 ARG A O 1
ATOM 870 N N . ASN A 1 105 ? -2.239 22.502 -12.080 1.00 54.84 105 ASN A N 1
ATOM 871 C CA . ASN A 1 105 ? -2.084 23.708 -11.259 1.00 54.84 105 ASN A CA 1
ATOM 872 C C . ASN A 1 105 ? -3.160 23.816 -10.161 1.00 54.84 105 ASN A C 1
ATOM 874 O O . ASN A 1 105 ? -3.619 24.902 -9.808 1.00 54.84 105 ASN A O 1
ATOM 878 N N . VAL A 1 106 ? -3.582 22.661 -9.649 1.00 50.97 106 VAL A N 1
ATOM 879 C CA . VAL A 1 106 ? -4.508 22.549 -8.529 1.00 50.97 106 VAL A CA 1
ATOM 880 C C . VAL A 1 106 ? -3.680 22.026 -7.373 1.00 50.97 106 VAL A C 1
ATOM 882 O O . VAL A 1 106 ? -3.248 20.874 -7.388 1.00 50.97 106 VAL A O 1
ATOM 885 N N . GLU A 1 107 ? -3.452 22.864 -6.363 1.00 45.66 107 GLU A N 1
ATOM 886 C CA . GLU A 1 107 ? -3.007 22.349 -5.074 1.00 45.66 107 GLU A CA 1
ATOM 887 C C . GLU A 1 107 ? -4.109 21.421 -4.568 1.00 45.66 107 GLU A C 1
ATOM 889 O O . GLU A 1 107 ? -5.205 21.875 -4.236 1.00 45.66 107 GLU A O 1
ATOM 894 N N . HIS A 1 108 ? -3.862 20.113 -4.525 1.00 41.72 108 HIS A N 1
ATOM 895 C CA . HIS A 1 108 ? -4.730 19.229 -3.773 1.00 41.72 108 HIS A CA 1
ATOM 896 C C . HIS A 1 108 ? -4.210 19.280 -2.325 1.00 41.72 108 HIS A C 1
ATOM 898 O O . HIS A 1 108 ? -3.213 18.642 -1.982 1.00 41.72 108 HIS A O 1
ATOM 904 N N . PRO A 1 109 ? -4.889 19.975 -1.390 1.00 39.25 109 PRO A N 1
ATOM 905 C CA . PRO A 1 109 ? -4.481 19.981 0.021 1.00 39.25 109 PRO A CA 1
ATOM 906 C C . PRO A 1 109 ? -4.378 18.566 0.624 1.00 39.25 109 PRO A C 1
ATOM 908 O O . PRO A 1 109 ? -3.741 18.363 1.655 1.00 39.25 109 PRO A O 1
ATOM 911 N N . LYS A 1 110 ? -4.951 17.567 -0.055 1.00 38.88 110 LYS A N 1
ATOM 912 C CA . LYS A 1 110 ? -4.862 16.135 0.221 1.00 38.88 110 LYS A CA 1
ATOM 913 C C . LYS A 1 110 ? -3.442 15.562 0.047 1.00 38.88 110 LYS A C 1
ATOM 915 O O . LYS A 1 110 ? -2.959 14.888 0.945 1.00 38.88 110 LYS A O 1
ATOM 920 N N . VAL A 1 111 ? -2.698 15.843 -1.020 1.00 36.94 111 VAL A N 1
ATOM 921 C CA . VAL A 1 111 ? -1.429 15.120 -1.279 1.00 36.94 111 VAL A CA 1
ATOM 922 C C . VAL A 1 111 ? -0.304 15.577 -0.352 1.00 36.94 111 VAL A C 1
ATOM 924 O O . VAL A 1 111 ? 0.421 14.756 0.208 1.00 36.94 111 VAL A O 1
ATOM 927 N N . MET A 1 112 ? -0.219 16.884 -0.095 1.00 35.88 112 MET A N 1
ATOM 928 C CA . MET A 1 112 ? 0.741 17.469 0.851 1.00 35.88 112 MET A CA 1
ATOM 929 C C . MET A 1 112 ? 0.404 17.188 2.325 1.00 35.88 112 MET A C 1
ATOM 931 O O . MET A 1 112 ? 1.293 17.293 3.174 1.00 35.88 112 MET A O 1
ATOM 935 N N . SER A 1 113 ? -0.853 16.846 2.645 1.00 35.66 113 SER A N 1
ATOM 936 C CA . SER A 1 113 ? -1.270 16.472 4.005 1.00 35.66 113 SER A CA 1
ATOM 937 C C . SER A 1 113 ? -1.173 14.972 4.287 1.00 35.66 113 SER A C 1
ATOM 939 O O . SER A 1 113 ? -1.043 14.616 5.455 1.00 35.66 113 SER A O 1
ATOM 941 N N . PHE A 1 114 ? -1.188 14.113 3.260 1.00 37.91 114 PHE A N 1
ATOM 942 C CA . PHE A 1 114 ? -1.144 12.648 3.396 1.00 37.91 114 PHE A CA 1
ATOM 943 C C . PHE A 1 114 ? 0.246 12.030 3.352 1.00 37.91 114 PHE A C 1
ATOM 945 O O . PHE A 1 114 ? 0.443 10.907 3.814 1.00 37.91 114 PHE A O 1
ATOM 952 N N . LEU A 1 115 ? 1.217 12.750 2.814 1.00 43.88 115 LEU A N 1
ATOM 953 C CA . LEU A 1 115 ? 2.601 12.328 2.832 1.00 43.88 115 LEU A CA 1
ATOM 954 C C . LEU A 1 115 ? 3.233 12.889 4.134 1.00 43.88 115 LEU A C 1
ATOM 956 O O . LEU A 1 115 ? 3.044 14.058 4.480 1.00 43.88 115 LEU A O 1
ATOM 960 N N . ASP A 1 116 ? 3.974 12.075 4.895 1.00 35.59 116 ASP A N 1
ATOM 961 C CA . ASP A 1 116 ? 4.647 12.536 6.126 1.00 35.59 116 ASP A CA 1
ATOM 962 C C . ASP A 1 116 ? 5.675 13.633 5.777 1.00 35.59 116 ASP A C 1
ATOM 964 O O . ASP A 1 116 ? 6.490 13.448 4.884 1.00 35.59 116 ASP A O 1
ATOM 968 N N . LYS A 1 117 ? 5.714 14.777 6.480 1.00 39.81 117 LYS A N 1
ATOM 969 C CA . LYS A 1 117 ? 6.737 15.825 6.243 1.00 39.81 117 LYS A CA 1
ATOM 970 C C . LYS A 1 117 ? 8.181 15.304 6.370 1.00 39.81 117 LYS A C 1
ATOM 972 O O . LYS A 1 117 ? 9.085 15.966 5.868 1.00 39.81 117 LYS A O 1
ATOM 977 N N . LYS A 1 118 ? 8.394 14.158 7.034 1.00 36.28 118 LYS A N 1
ATOM 978 C CA . LYS A 1 118 ? 9.673 13.427 7.124 1.00 36.28 118 LYS A CA 1
ATOM 979 C C . LYS A 1 118 ? 9.846 12.333 6.065 1.00 36.28 118 LYS A C 1
ATOM 981 O O . LYS A 1 118 ? 10.879 11.667 6.045 1.00 36.28 118 LYS A O 1
ATOM 986 N N . ASP A 1 119 ? 8.858 12.135 5.202 1.00 52.47 119 ASP A N 1
ATOM 987 C CA . ASP A 1 119 ? 8.970 11.294 4.022 1.00 52.47 119 ASP A CA 1
ATOM 988 C C . ASP A 1 119 ? 10.052 11.890 3.115 1.00 52.47 119 ASP A C 1
ATOM 990 O O . ASP A 1 119 ? 10.054 13.088 2.791 1.00 52.47 119 ASP A O 1
ATOM 994 N N . TYR A 1 120 ? 11.007 11.045 2.737 1.00 54.03 120 TYR A N 1
ATOM 995 C CA . TYR A 1 120 ? 12.088 11.407 1.829 1.00 54.03 120 TYR A CA 1
ATOM 996 C C . TYR A 1 120 ? 11.520 12.004 0.536 1.00 54.03 120 TYR A C 1
ATOM 998 O O . TYR A 1 120 ? 12.046 12.994 0.033 1.00 54.03 120 TYR A O 1
ATOM 1006 N N . LEU A 1 121 ? 10.383 11.479 0.066 1.00 53.88 121 LEU A N 1
ATOM 1007 C CA . LEU A 1 121 ? 9.721 11.960 -1.142 1.00 53.88 121 LEU A CA 1
ATOM 1008 C C . LEU A 1 121 ? 9.212 13.402 -0.999 1.00 53.88 121 LEU A C 1
ATOM 1010 O O . LEU A 1 121 ? 9.407 14.200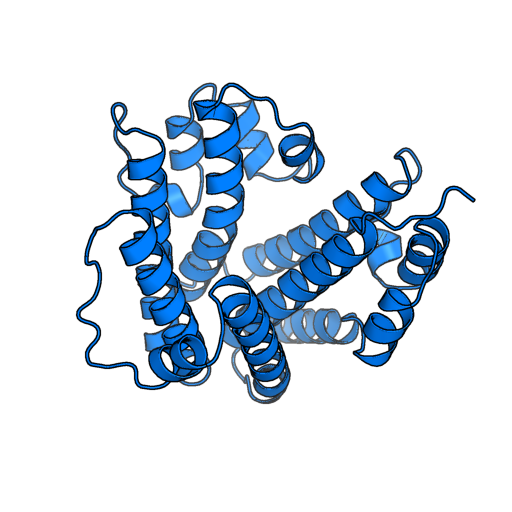 -1.906 1.00 53.88 121 LEU A O 1
ATOM 1014 N N . ILE A 1 122 ? 8.643 13.810 0.140 1.00 54.41 122 ILE A N 1
ATOM 1015 C CA . ILE A 1 122 ? 8.240 15.219 0.318 1.00 54.41 122 ILE A CA 1
ATOM 1016 C C . ILE A 1 122 ? 9.444 16.125 0.486 1.00 54.41 122 ILE A C 1
ATOM 1018 O O . ILE A 1 122 ? 9.447 17.245 -0.023 1.00 54.41 122 ILE A O 1
ATOM 1022 N N . THR A 1 123 ? 10.444 15.671 1.237 1.00 55.09 123 THR A N 1
ATOM 1023 C CA . THR A 1 123 ? 11.658 16.459 1.457 1.00 55.09 123 THR A CA 1
ATOM 1024 C C . THR A 1 123 ? 12.325 16.768 0.118 1.00 55.09 123 THR A C 1
ATOM 1026 O O . THR A 1 123 ? 12.694 17.915 -0.133 1.00 55.09 123 THR A O 1
ATOM 1029 N N . GLU A 1 124 ? 12.393 15.782 -0.778 1.00 56.91 124 GLU A N 1
ATOM 1030 C CA . GLU A 1 124 ? 12.883 15.967 -2.143 1.00 56.91 124 GLU A CA 1
ATOM 1031 C C . GLU A 1 124 ? 11.917 16.785 -3.012 1.00 56.91 124 GLU A C 1
ATOM 1033 O O . GLU A 1 124 ? 12.362 17.702 -3.695 1.00 56.91 124 GLU A O 1
ATOM 1038 N N . TYR A 1 125 ? 10.602 16.557 -2.947 1.00 59.22 125 TYR A N 1
ATOM 1039 C CA . TYR A 1 125 ? 9.616 17.338 -3.708 1.00 59.22 125 TYR A CA 1
ATOM 1040 C C . TYR A 1 125 ? 9.649 18.831 -3.363 1.00 59.22 125 TYR A C 1
ATOM 1042 O O . TYR A 1 125 ? 9.702 19.675 -4.251 1.00 59.22 125 TYR A O 1
ATOM 1050 N N . LYS A 1 126 ? 9.696 19.174 -2.070 1.00 57.59 126 LYS A N 1
ATOM 1051 C CA . LYS A 1 126 ? 9.787 20.565 -1.597 1.00 57.59 126 LYS A CA 1
ATOM 1052 C C . LYS A 1 126 ? 11.118 21.222 -1.952 1.00 57.59 126 LYS A C 1
ATOM 1054 O O . LYS A 1 126 ? 11.170 22.436 -2.121 1.00 57.59 126 LYS A O 1
ATOM 1059 N N . ARG A 1 127 ? 12.197 20.440 -2.061 1.00 55.28 127 ARG A N 1
ATOM 1060 C CA . ARG A 1 127 ? 13.526 20.926 -2.465 1.00 55.28 127 ARG A CA 1
ATOM 1061 C C . ARG A 1 127 ? 13.664 21.107 -3.975 1.00 55.28 127 ARG A C 1
ATOM 1063 O O . ARG A 1 127 ? 14.452 21.944 -4.410 1.00 55.28 127 ARG A O 1
ATOM 1070 N N . LYS A 1 128 ? 12.956 20.316 -4.784 1.00 56.28 128 LYS A N 1
ATOM 1071 C CA . LYS A 1 128 ? 13.090 20.303 -6.246 1.00 56.28 128 LYS A CA 1
ATOM 1072 C C . LYS A 1 128 ? 11.931 21.070 -6.891 1.00 56.28 128 LYS A C 1
ATOM 1074 O O . LYS A 1 128 ? 10.815 20.581 -6.994 1.00 56.28 128 LYS A O 1
ATOM 1079 N N . GLN A 1 129 ? 12.215 22.264 -7.411 1.00 55.47 129 GLN A N 1
ATOM 1080 C CA . GLN A 1 129 ? 11.207 23.144 -8.025 1.00 55.47 129 GLN A CA 1
ATOM 1081 C C . GLN A 1 129 ? 10.578 22.587 -9.324 1.00 55.47 129 GLN A C 1
ATOM 1083 O O . GLN A 1 129 ? 9.529 23.062 -9.760 1.00 55.47 129 GLN A O 1
ATOM 1088 N N . ASN A 1 130 ? 11.133 21.531 -9.934 1.00 61.16 130 ASN A N 1
ATOM 1089 C CA . ASN A 1 130 ? 10.581 20.893 -11.135 1.00 61.16 130 ASN A CA 1
ATOM 1090 C C . ASN A 1 130 ? 10.310 19.386 -10.938 1.00 61.16 130 ASN A C 1
ATOM 1092 O O . ASN A 1 130 ? 11.009 18.690 -10.205 1.00 61.16 130 ASN A O 1
ATOM 1096 N N . VAL A 1 131 ? 9.248 18.902 -11.596 1.00 57.59 131 VAL A N 1
ATOM 1097 C CA . VAL A 1 131 ? 8.761 17.507 -11.559 1.00 57.59 131 VAL A CA 1
ATOM 1098 C C . VAL A 1 131 ? 9.881 16.503 -11.842 1.00 57.59 131 VAL A C 1
ATOM 1100 O O . VAL A 1 131 ? 10.004 15.481 -11.177 1.00 57.59 131 VAL A O 1
ATOM 1103 N N . ILE A 1 132 ? 10.737 16.827 -12.806 1.00 61.47 132 ILE A N 1
ATOM 1104 C CA . ILE A 1 132 ? 11.786 15.942 -13.316 1.00 61.47 132 ILE A CA 1
ATOM 1105 C C . ILE A 1 132 ? 12.931 15.795 -12.318 1.00 61.47 132 ILE A C 1
ATOM 1107 O O . ILE A 1 132 ? 13.475 14.706 -12.156 1.00 61.47 132 ILE A O 1
ATOM 1111 N N . GLY A 1 133 ? 13.289 16.869 -11.617 1.00 60.78 133 GLY A N 1
ATOM 1112 C CA . GLY A 1 133 ? 14.269 16.840 -10.538 1.00 60.78 133 GLY A CA 1
ATOM 1113 C C . GLY A 1 133 ? 13.786 16.019 -9.346 1.00 60.78 133 GLY A C 1
ATOM 1114 O O . GLY A 1 133 ? 14.594 15.317 -8.744 1.00 60.78 133 GLY A O 1
ATOM 1115 N N . PHE A 1 134 ? 12.482 16.059 -9.046 1.00 65.06 134 PHE A N 1
ATOM 1116 C CA . PHE A 1 134 ? 11.863 15.199 -8.036 1.00 65.06 134 PHE A CA 1
ATOM 1117 C C . PHE A 1 134 ? 11.865 13.728 -8.470 1.00 65.06 134 PHE A C 1
ATOM 1119 O O . PHE A 1 134 ? 12.371 12.874 -7.748 1.00 65.06 134 PHE A O 1
ATOM 1126 N N . LEU A 1 135 ? 11.394 13.440 -9.687 1.00 64.69 135 LEU A N 1
ATOM 1127 C CA . LEU A 1 135 ? 11.396 12.101 -10.278 1.00 64.69 135 LEU A CA 1
ATOM 1128 C C . LEU A 1 135 ? 12.779 11.456 -10.228 1.00 64.69 135 LEU A C 1
ATOM 1130 O O . LEU A 1 135 ? 12.905 10.347 -9.718 1.00 64.69 135 LEU A O 1
ATOM 1134 N N . LYS A 1 136 ? 13.820 12.169 -10.678 1.00 67.62 136 LYS A N 1
ATOM 1135 C CA . LYS A 1 136 ? 15.217 11.700 -10.669 1.00 67.62 136 LYS A CA 1
ATOM 1136 C C . LYS A 1 136 ? 15.755 11.366 -9.272 1.00 67.62 136 LYS A C 1
ATOM 1138 O O . LYS A 1 136 ? 16.707 10.598 -9.179 1.00 67.62 136 LYS A O 1
ATOM 1143 N N . ALA A 1 137 ? 15.178 11.925 -8.207 1.00 66.62 137 ALA A N 1
ATOM 1144 C CA . ALA A 1 137 ? 15.565 11.623 -6.828 1.00 66.62 137 ALA A CA 1
ATOM 1145 C C . ALA A 1 137 ? 14.893 10.347 -6.279 1.00 66.62 137 ALA A C 1
ATOM 1147 O O . ALA A 1 137 ? 15.375 9.761 -5.312 1.00 66.62 137 ALA A O 1
ATOM 1148 N N . THR A 1 138 ? 13.796 9.892 -6.889 1.00 67.75 138 THR A N 1
ATOM 1149 C CA . THR A 1 138 ? 13.082 8.676 -6.466 1.00 67.75 138 THR A CA 1
ATOM 1150 C C . THR A 1 138 ? 13.772 7.399 -6.954 1.00 67.75 138 THR A C 1
ATOM 1152 O O . THR A 1 138 ? 14.566 7.421 -7.898 1.00 67.75 138 THR A O 1
ATOM 1155 N N . THR A 1 139 ? 13.439 6.253 -6.349 1.00 69.50 139 THR A N 1
ATOM 1156 C CA . THR A 1 139 ? 13.890 4.942 -6.847 1.00 69.50 139 THR A CA 1
ATOM 1157 C C . THR A 1 139 ? 13.382 4.725 -8.271 1.00 69.50 139 THR A C 1
ATOM 1159 O O . THR A 1 139 ? 14.111 4.222 -9.124 1.00 69.50 139 THR A O 1
ATOM 1162 N N . LEU A 1 140 ? 12.161 5.189 -8.544 1.00 68.62 140 LEU A N 1
ATOM 1163 C CA . LEU A 1 140 ? 11.520 5.132 -9.852 1.00 68.62 140 LEU A CA 1
ATOM 1164 C C . LEU A 1 140 ? 12.269 5.916 -10.945 1.00 68.62 140 LEU A C 1
ATOM 1166 O O . LEU A 1 140 ? 12.367 5.451 -12.081 1.00 68.62 140 LEU A O 1
ATOM 1170 N N . GLY A 1 141 ? 12.853 7.070 -10.609 1.00 67.44 141 GLY A N 1
ATOM 1171 C CA . GLY A 1 141 ? 13.619 7.902 -11.547 1.00 67.44 141 GLY A CA 1
ATOM 1172 C C . GLY A 1 141 ? 14.861 7.230 -12.123 1.00 67.44 141 GLY A C 1
ATOM 1173 O O . GLY A 1 141 ? 15.345 7.644 -13.174 1.00 67.44 141 GLY A O 1
ATOM 1174 N N . LYS A 1 142 ? 15.362 6.170 -11.475 1.00 69.44 142 LYS A N 1
ATOM 1175 C CA . LYS A 1 142 ? 16.446 5.336 -12.017 1.00 69.44 142 LYS A CA 1
ATOM 1176 C C . LYS A 1 142 ? 15.989 4.475 -13.197 1.00 69.44 142 LYS A C 1
ATOM 1178 O O . LYS A 1 142 ? 16.818 4.070 -14.006 1.00 69.44 142 LYS A O 1
ATOM 1183 N N . PHE A 1 143 ? 14.691 4.192 -13.291 1.00 69.38 143 PHE A N 1
ATOM 1184 C CA . PHE A 1 143 ? 14.128 3.246 -14.253 1.00 69.38 143 PHE A CA 1
ATOM 1185 C C . PHE A 1 143 ? 13.288 3.899 -15.347 1.00 69.38 143 PHE A C 1
ATOM 1187 O O . PHE A 1 143 ? 13.121 3.311 -16.417 1.00 69.38 143 PHE A O 1
ATOM 1194 N N . ILE A 1 144 ? 12.755 5.096 -15.102 1.00 69.62 144 ILE A N 1
ATOM 1195 C CA . ILE A 1 144 ? 11.980 5.830 -16.100 1.00 69.62 144 ILE A CA 1
ATOM 1196 C C . ILE A 1 144 ? 12.853 6.929 -16.697 1.00 69.62 144 ILE A C 1
ATOM 1198 O O . ILE A 1 144 ? 13.268 7.862 -16.011 1.00 69.62 144 ILE A O 1
ATOM 1202 N N . LYS A 1 145 ? 13.122 6.826 -18.002 1.00 65.56 145 LYS A N 1
ATOM 1203 C CA . LYS A 1 145 ? 13.723 7.917 -18.771 1.00 65.56 145 LYS A CA 1
ATOM 1204 C C . LYS A 1 145 ? 12.637 8.954 -19.033 1.00 65.56 145 LYS A C 1
ATOM 1206 O O . LYS A 1 145 ? 11.792 8.724 -19.882 1.00 65.56 145 LYS A O 1
ATOM 1211 N N . ILE A 1 146 ? 12.660 10.055 -18.287 1.00 61.44 146 ILE A N 1
ATOM 1212 C CA . ILE A 1 146 ? 11.706 11.158 -18.441 1.00 61.44 146 ILE A CA 1
ATOM 1213 C C . ILE A 1 146 ? 12.466 12.360 -18.988 1.00 61.44 146 ILE A C 1
ATOM 1215 O O . ILE A 1 146 ? 13.441 12.815 -18.375 1.00 61.44 146 ILE A O 1
ATOM 1219 N N . THR A 1 147 ? 12.039 12.854 -20.148 1.00 57.72 147 THR A N 1
ATOM 1220 C CA . THR A 1 147 ? 12.604 14.052 -20.781 1.00 57.72 147 THR A CA 1
ATOM 1221 C C . THR A 1 147 ? 11.794 15.307 -20.433 1.00 57.72 147 THR A C 1
ATOM 1223 O O . THR A 1 147 ? 10.646 15.229 -20.002 1.00 57.72 147 THR A O 1
ATOM 1226 N N . SER A 1 148 ? 12.386 16.499 -20.579 1.00 51.69 148 SER A N 1
ATOM 1227 C CA . SER A 1 148 ? 11.784 17.779 -20.162 1.00 51.69 148 SER A CA 1
ATOM 1228 C C . SER A 1 148 ? 10.611 18.289 -20.988 1.00 51.69 148 SER A C 1
ATOM 1230 O O . SER A 1 148 ? 10.122 19.380 -20.712 1.00 51.69 148 SER A O 1
ATOM 1232 N N . MET A 1 149 ? 10.152 17.513 -21.967 1.00 48.97 149 MET A N 1
ATOM 1233 C CA . MET A 1 149 ? 9.125 17.919 -22.929 1.00 48.97 149 MET A CA 1
ATOM 1234 C C . MET A 1 149 ? 7.885 17.009 -22.915 1.00 48.97 149 MET A C 1
ATOM 1236 O O . MET A 1 149 ? 7.016 17.153 -23.768 1.00 48.97 149 MET A O 1
ATOM 1240 N N . GLU A 1 150 ? 7.780 16.071 -21.971 1.00 63.28 150 GLU A N 1
ATOM 1241 C CA . GLU A 1 150 ? 6.669 15.114 -21.929 1.00 63.28 150 GLU A CA 1
ATOM 1242 C C . GLU A 1 150 ? 5.452 15.669 -21.166 1.00 63.28 150 GLU A C 1
ATOM 1244 O O . GLU A 1 150 ? 5.568 16.226 -20.070 1.00 63.28 150 GLU A O 1
ATOM 1249 N N . GLY A 1 151 ? 4.258 15.513 -21.751 1.00 67.50 151 GLY A N 1
ATOM 1250 C CA . GLY A 1 151 ? 2.983 15.814 -21.093 1.00 67.50 151 GLY A CA 1
ATOM 1251 C C . GLY A 1 151 ? 2.634 14.792 -20.002 1.00 67.50 151 GLY A C 1
ATOM 1252 O O . GLY A 1 151 ? 3.147 13.670 -20.012 1.00 67.50 151 GLY A O 1
ATOM 1253 N N . PHE A 1 152 ? 1.730 15.160 -19.085 1.00 71.19 152 PHE A N 1
ATOM 1254 C CA . PHE A 1 152 ? 1.2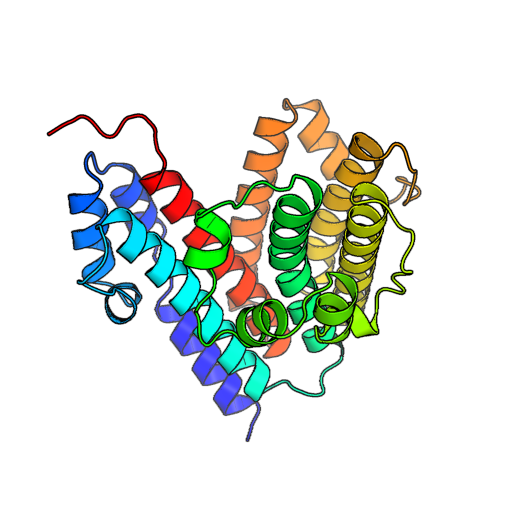92 14.320 -17.958 1.00 71.19 152 PHE A CA 1
ATOM 1255 C C . PHE A 1 152 ? 0.916 12.891 -18.373 1.00 71.19 152 PHE A C 1
ATOM 1257 O O . PHE A 1 152 ? 1.357 11.937 -17.736 1.00 71.19 152 PHE A O 1
ATOM 1264 N N . ASP A 1 153 ? 0.177 12.730 -19.472 1.00 71.12 153 ASP A N 1
ATOM 1265 C CA . ASP A 1 153 ? -0.251 11.414 -19.962 1.00 71.12 153 ASP A CA 1
ATOM 1266 C C . ASP A 1 153 ? 0.928 10.535 -20.391 1.00 71.12 153 ASP A C 1
ATOM 1268 O O . ASP A 1 153 ? 0.911 9.325 -20.186 1.00 71.12 153 ASP A O 1
ATOM 1272 N N . THR A 1 154 ? 1.990 11.133 -20.943 1.00 75.69 154 THR A N 1
ATOM 1273 C CA . THR A 1 154 ? 3.193 10.395 -21.368 1.00 75.69 154 THR A CA 1
ATOM 1274 C C . THR A 1 154 ? 4.014 9.939 -20.167 1.00 75.69 154 THR A C 1
ATOM 1276 O O . THR A 1 154 ? 4.482 8.797 -20.129 1.00 75.69 154 THR A O 1
ATOM 1279 N N . ILE A 1 155 ? 4.135 10.795 -19.151 1.00 73.19 155 ILE A N 1
ATOM 1280 C CA . ILE A 1 155 ? 4.791 10.432 -17.893 1.00 73.19 155 ILE A CA 1
ATOM 1281 C C . ILE A 1 155 ? 3.976 9.350 -17.176 1.00 73.19 155 ILE A C 1
ATOM 1283 O O . ILE A 1 155 ? 4.541 8.350 -16.733 1.00 73.19 155 ILE A O 1
ATOM 1287 N N . SER A 1 156 ? 2.652 9.508 -17.117 1.00 74.38 156 SER A N 1
ATOM 1288 C CA . SER A 1 156 ? 1.754 8.557 -16.459 1.00 74.38 156 SER A CA 1
ATOM 1289 C C . SER A 1 156 ? 1.788 7.184 -17.119 1.00 74.38 156 SER A C 1
ATOM 1291 O O . SER A 1 156 ? 1.973 6.171 -16.446 1.00 74.38 156 SER A O 1
ATOM 1293 N N . TYR A 1 157 ? 1.750 7.161 -18.450 1.00 76.56 157 TYR A N 1
ATOM 1294 C CA . TYR A 1 157 ? 1.953 5.962 -19.251 1.00 76.56 157 TYR A CA 1
ATOM 1295 C C . TYR A 1 157 ? 3.301 5.282 -18.962 1.00 76.56 157 TYR A C 1
ATOM 1297 O O . TYR A 1 157 ? 3.354 4.072 -18.747 1.00 76.56 157 TYR A O 1
ATOM 1305 N N . SER A 1 158 ? 4.394 6.048 -18.909 1.00 78.50 158 SER A N 1
ATOM 1306 C CA . SER A 1 158 ? 5.740 5.507 -18.664 1.00 78.50 158 SER A CA 1
ATOM 1307 C C . SER A 1 158 ? 5.885 4.912 -17.259 1.00 78.50 158 SER A C 1
ATOM 1309 O O . SER A 1 158 ? 6.572 3.904 -17.061 1.00 78.50 158 SER A O 1
ATOM 1311 N N . ILE A 1 159 ? 5.210 5.512 -16.275 1.00 78.56 159 ILE A N 1
ATOM 1312 C CA . ILE A 1 159 ? 5.105 4.981 -14.914 1.00 78.56 159 ILE A CA 1
ATOM 1313 C C .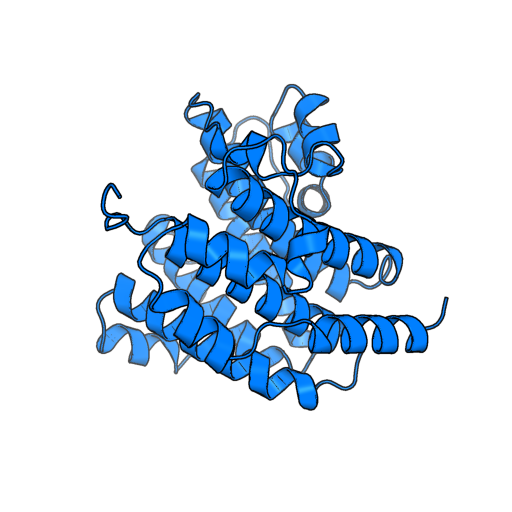 ILE A 1 159 ? 4.304 3.675 -14.907 1.00 78.56 159 ILE A C 1
ATOM 1315 O O . ILE A 1 159 ? 4.730 2.695 -14.292 1.00 78.56 159 ILE A O 1
ATOM 1319 N N . ASP A 1 160 ? 3.190 3.625 -15.630 1.00 78.44 160 ASP A N 1
ATOM 1320 C CA . ASP A 1 160 ? 2.351 2.433 -15.741 1.00 78.44 160 ASP A CA 1
ATOM 1321 C C . ASP A 1 160 ? 3.064 1.258 -16.422 1.00 78.44 160 ASP A C 1
ATOM 1323 O O . ASP A 1 160 ? 2.990 0.119 -15.946 1.00 78.44 160 ASP A O 1
ATOM 1327 N N . GLU A 1 161 ? 3.827 1.530 -17.481 1.00 78.12 161 GLU A N 1
ATOM 1328 C CA . GLU A 1 161 ? 4.707 0.551 -18.123 1.00 78.12 161 GLU A CA 1
ATOM 1329 C C . GLU A 1 161 ? 5.776 0.023 -17.175 1.00 78.12 161 GLU A C 1
ATOM 1331 O O . GLU A 1 161 ? 6.034 -1.186 -17.121 1.00 78.12 161 GLU A O 1
ATOM 1336 N N . PHE A 1 162 ? 6.408 0.917 -16.413 1.00 83.31 162 PHE A N 1
ATOM 1337 C CA . PHE A 1 162 ? 7.384 0.506 -15.419 1.00 83.31 162 PHE A CA 1
ATOM 1338 C C . PHE A 1 162 ? 6.758 -0.428 -14.381 1.00 83.31 162 PHE A C 1
ATOM 1340 O O . PHE A 1 162 ? 7.342 -1.470 -14.095 1.00 83.31 162 PHE A O 1
ATOM 1347 N N . VAL A 1 163 ? 5.570 -0.107 -13.861 1.00 82.19 163 VAL A N 1
ATOM 1348 C CA . VAL A 1 163 ? 4.871 -0.946 -12.876 1.00 82.19 163 VAL A CA 1
ATOM 1349 C C . VAL A 1 163 ? 4.630 -2.356 -13.418 1.00 82.19 163 VAL A C 1
ATOM 1351 O O . VAL A 1 163 ? 4.855 -3.332 -12.702 1.00 82.19 163 VAL A O 1
ATOM 1354 N N . ILE A 1 164 ? 4.227 -2.491 -14.686 1.00 82.56 164 ILE A N 1
ATOM 1355 C CA . ILE A 1 164 ? 4.067 -3.803 -15.332 1.00 82.56 164 ILE A CA 1
ATOM 1356 C C . ILE A 1 164 ? 5.400 -4.557 -15.386 1.00 82.56 164 ILE A C 1
ATOM 1358 O O . ILE A 1 164 ? 5.455 -5.732 -15.017 1.00 82.56 164 ILE A O 1
ATOM 1362 N N . ARG A 1 165 ? 6.486 -3.900 -15.813 1.00 83.00 165 ARG A N 1
ATOM 1363 C CA . ARG A 1 165 ? 7.822 -4.523 -15.862 1.00 83.00 165 ARG A CA 1
ATOM 1364 C C . ARG A 1 165 ? 8.306 -4.943 -14.477 1.00 83.00 165 ARG A C 1
ATOM 1366 O O . ARG A 1 165 ? 8.733 -6.079 -14.314 1.00 83.00 165 ARG A O 1
ATOM 1373 N N . ALA A 1 166 ? 8.166 -4.072 -13.482 1.00 83.69 166 ALA A N 1
ATOM 1374 C CA . ALA A 1 166 ? 8.536 -4.338 -12.098 1.00 83.69 166 ALA A CA 1
ATOM 1375 C C . ALA A 1 166 ? 7.820 -5.585 -11.558 1.00 83.69 166 ALA A C 1
ATOM 1377 O O . ALA A 1 166 ? 8.460 -6.486 -11.021 1.00 83.69 166 ALA A O 1
ATOM 1378 N N . LYS A 1 167 ? 6.505 -5.699 -11.781 1.00 85.56 167 LYS A N 1
ATOM 1379 C CA . LYS A 1 167 ? 5.734 -6.886 -11.380 1.00 85.56 167 LYS A CA 1
ATOM 1380 C C . LYS A 1 167 ? 6.175 -8.154 -12.102 1.00 85.56 167 LYS A C 1
ATOM 1382 O O . LYS A 1 167 ? 6.224 -9.203 -11.471 1.00 85.56 167 LYS A O 1
ATOM 1387 N N . ARG A 1 168 ? 6.529 -8.076 -13.391 1.00 85.38 168 ARG A N 1
ATOM 1388 C CA . ARG A 1 168 ? 7.066 -9.229 -14.135 1.00 85.38 168 ARG A CA 1
ATOM 1389 C C . ARG A 1 168 ? 8.390 -9.702 -13.549 1.00 85.38 168 ARG A C 1
ATOM 1391 O O . ARG A 1 168 ? 8.586 -10.901 -13.394 1.00 85.38 168 ARG A O 1
ATOM 1398 N N . GLU A 1 169 ? 9.274 -8.776 -13.191 1.00 84.50 169 GLU A N 1
ATOM 1399 C CA . GLU A 1 169 ? 10.554 -9.122 -12.568 1.00 84.50 169 GLU A CA 1
ATOM 1400 C C . GLU A 1 169 ? 10.379 -9.736 -11.173 1.00 84.50 169 GLU A C 1
ATOM 1402 O O . GLU A 1 169 ? 11.076 -10.693 -10.838 1.00 84.50 169 GLU A O 1
ATOM 1407 N N . ILE A 1 170 ? 9.400 -9.273 -10.387 1.00 84.00 170 ILE A N 1
ATOM 1408 C CA . ILE A 1 170 ? 9.040 -9.923 -9.117 1.00 84.00 170 ILE A CA 1
ATOM 1409 C C . ILE A 1 170 ? 8.467 -11.329 -9.382 1.00 84.00 170 ILE A C 1
ATOM 1411 O O . ILE A 1 170 ? 8.905 -12.294 -8.757 1.00 84.00 170 ILE A O 1
ATOM 1415 N N . ALA A 1 171 ? 7.548 -11.473 -10.342 1.00 84.94 171 ALA A N 1
ATOM 1416 C CA . ALA A 1 171 ? 6.894 -12.741 -10.682 1.00 84.94 171 ALA A CA 1
ATOM 1417 C C . ALA A 1 171 ? 7.872 -13.818 -11.177 1.00 84.94 171 ALA A C 1
ATOM 1419 O O . ALA A 1 171 ? 7.718 -14.988 -10.839 1.00 84.94 171 ALA A O 1
ATOM 1420 N N . LYS A 1 172 ? 8.909 -13.434 -11.934 1.00 84.06 172 LYS A N 1
ATOM 1421 C CA . LYS A 1 172 ? 9.980 -14.350 -12.370 1.00 84.06 172 LYS A CA 1
ATOM 1422 C C . LYS A 1 172 ? 10.788 -14.926 -11.207 1.00 84.06 172 LYS A C 1
ATOM 1424 O O . LYS A 1 172 ? 11.368 -15.996 -11.343 1.00 84.06 172 LYS A O 1
ATOM 1429 N N . ARG A 1 173 ? 10.873 -14.193 -10.093 1.00 81.94 173 ARG A N 1
ATOM 1430 C CA . ARG A 1 173 ? 11.732 -14.518 -8.942 1.00 81.94 173 ARG A CA 1
ATOM 1431 C C . ARG A 1 173 ? 10.969 -15.134 -7.775 1.00 81.94 173 ARG A C 1
ATOM 1433 O O . ARG A 1 173 ? 11.596 -15.707 -6.893 1.00 81.94 173 ARG A O 1
ATOM 1440 N N . SER A 1 174 ? 9.644 -15.017 -7.768 1.00 82.75 174 SER A N 1
ATOM 1441 C CA . SER A 1 174 ? 8.779 -15.622 -6.762 1.00 82.75 174 SER A CA 1
ATOM 1442 C C . SER A 1 174 ? 7.670 -16.418 -7.432 1.00 82.75 174 SER A C 1
ATOM 1444 O O . SER A 1 174 ? 6.682 -15.866 -7.918 1.00 82.75 174 SER A O 1
ATOM 1446 N N . GLU A 1 175 ? 7.811 -17.741 -7.402 1.00 80.75 175 GLU A N 1
ATOM 1447 C CA . GLU A 1 175 ? 6.785 -18.671 -7.877 1.00 80.75 175 GLU A CA 1
ATOM 1448 C C . GLU A 1 175 ? 5.452 -18.464 -7.139 1.00 80.75 175 GLU A C 1
ATOM 1450 O O . GLU A 1 175 ? 4.378 -18.478 -7.744 1.00 80.75 175 GLU A O 1
ATOM 1455 N N . ILE A 1 176 ? 5.528 -18.176 -5.836 1.00 82.38 176 ILE A N 1
ATOM 1456 C CA . ILE A 1 176 ? 4.374 -17.957 -4.961 1.00 82.38 176 ILE A CA 1
ATOM 1457 C C . ILE A 1 176 ? 3.614 -16.683 -5.362 1.00 82.38 176 ILE A C 1
ATOM 1459 O O . ILE A 1 176 ? 2.381 -16.687 -5.409 1.00 82.38 176 ILE A O 1
ATOM 1463 N N . LEU A 1 177 ? 4.330 -15.598 -5.678 1.00 83.88 177 LEU A N 1
ATOM 1464 C CA . LEU A 1 177 ? 3.723 -14.338 -6.113 1.00 83.88 177 LEU A CA 1
ATOM 1465 C C . LEU A 1 177 ? 3.348 -14.331 -7.599 1.00 83.88 177 LEU A C 1
ATOM 1467 O O . LEU A 1 177 ? 2.499 -13.537 -8.002 1.00 83.88 177 LEU A O 1
ATOM 1471 N N . SER A 1 178 ? 3.949 -15.197 -8.417 1.00 83.62 178 SER A N 1
ATOM 1472 C CA . SER A 1 178 ? 3.829 -15.151 -9.877 1.00 83.62 178 SER A CA 1
ATOM 1473 C C . SER A 1 178 ? 2.375 -15.103 -10.348 1.00 83.62 178 SER A C 1
ATOM 1475 O O . SER A 1 178 ? 1.983 -14.187 -11.069 1.00 83.62 178 SER A O 1
ATOM 1477 N N . ARG A 1 179 ? 1.522 -16.003 -9.840 1.00 81.06 179 ARG A N 1
ATOM 1478 C CA . ARG A 1 179 ? 0.103 -16.069 -10.236 1.00 81.06 179 ARG A CA 1
ATOM 1479 C C . ARG A 1 179 ? -0.671 -14.784 -9.931 1.00 81.06 179 ARG A C 1
ATOM 1481 O O . ARG A 1 179 ? -1.405 -14.297 -10.785 1.00 81.06 179 ARG A O 1
ATOM 1488 N N . VAL A 1 180 ? -0.507 -14.225 -8.730 1.00 83.00 180 VAL A N 1
ATOM 1489 C CA . VAL A 1 180 ? -1.238 -13.011 -8.324 1.00 83.00 180 VAL A CA 1
ATOM 1490 C C . VAL A 1 180 ? -0.710 -11.771 -9.046 1.00 83.00 180 VAL A C 1
ATOM 1492 O O . VAL A 1 180 ? -1.484 -10.904 -9.447 1.00 83.00 180 VAL A O 1
ATOM 1495 N N . LEU A 1 181 ? 0.597 -11.715 -9.298 1.00 83.94 181 LEU A N 1
ATOM 1496 C CA . LEU A 1 181 ? 1.220 -10.628 -10.043 1.00 83.94 181 LEU A CA 1
ATOM 1497 C C . LEU A 1 181 ? 0.811 -10.620 -11.510 1.00 83.94 181 LEU A C 1
ATOM 1499 O O . LEU A 1 181 ? 0.578 -9.540 -12.047 1.00 83.94 181 LEU A O 1
ATOM 1503 N N . MET A 1 182 ? 0.677 -11.789 -12.141 1.00 82.62 182 MET A N 1
ATOM 1504 C CA . MET A 1 182 ? 0.183 -11.887 -13.516 1.00 82.62 182 MET A CA 1
ATOM 1505 C C . MET A 1 182 ? -1.238 -11.327 -13.638 1.00 82.62 182 MET A C 1
ATOM 1507 O O . MET A 1 182 ? -1.479 -10.494 -14.506 1.00 82.62 182 MET A O 1
ATOM 1511 N N . LEU A 1 183 ? -2.131 -11.638 -12.691 1.00 80.38 183 LEU A N 1
ATOM 1512 C CA . LEU A 1 183 ? -3.463 -11.019 -12.640 1.00 80.38 183 LEU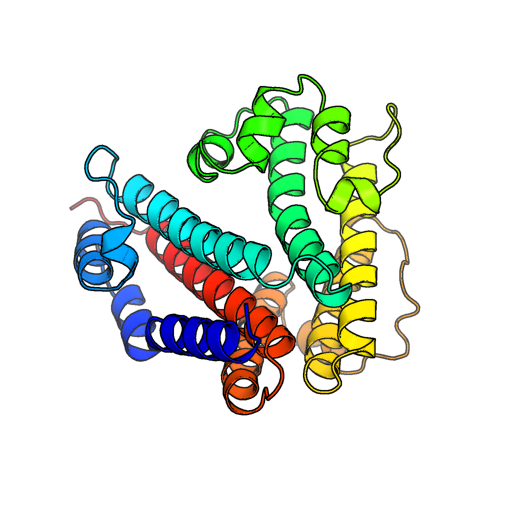 A CA 1
ATOM 1513 C C . LEU A 1 183 ? -3.394 -9.493 -12.482 1.00 80.38 183 LEU A C 1
ATOM 1515 O O . LEU A 1 183 ? -4.103 -8.753 -13.163 1.00 80.38 183 LEU A O 1
ATOM 1519 N N . GLU A 1 184 ? -2.528 -8.986 -11.603 1.00 82.12 184 GLU A N 1
ATOM 1520 C CA . GLU A 1 184 ? -2.356 -7.540 -11.449 1.00 82.12 184 GLU A CA 1
ATOM 1521 C C . GLU A 1 184 ? -1.769 -6.864 -12.701 1.00 82.12 184 GLU A C 1
ATOM 1523 O O . GLU A 1 184 ? -2.126 -5.719 -12.999 1.00 82.12 184 GLU A O 1
ATOM 1528 N N . ILE A 1 185 ? -0.864 -7.541 -13.416 1.00 81.81 185 ILE A N 1
ATOM 1529 C CA . ILE A 1 185 ? -0.275 -7.080 -14.679 1.00 81.81 185 ILE A CA 1
ATOM 1530 C C . ILE A 1 185 ? -1.352 -6.992 -15.750 1.00 81.81 185 ILE A C 1
ATOM 1532 O O . ILE A 1 185 ? -1.495 -5.942 -16.372 1.00 81.81 185 ILE A O 1
ATOM 1536 N N . ASP A 1 186 ? -2.128 -8.056 -15.928 1.00 77.12 186 ASP A N 1
ATOM 1537 C CA . ASP A 1 186 ? -3.189 -8.126 -16.929 1.00 77.12 186 ASP A CA 1
ATOM 1538 C C . ASP A 1 186 ? -4.243 -7.042 -16.685 1.00 77.12 186 ASP A C 1
ATOM 1540 O O . ASP A 1 186 ? -4.692 -6.360 -17.611 1.00 77.12 186 ASP A O 1
ATOM 1544 N N . ASN A 1 187 ? -4.588 -6.810 -15.414 1.00 77.25 187 ASN A N 1
ATOM 1545 C CA . ASN A 1 187 ? -5.498 -5.740 -15.038 1.00 77.25 187 ASN A CA 1
ATOM 1546 C C . ASN A 1 187 ? -4.921 -4.361 -15.374 1.00 77.25 187 ASN A C 1
ATOM 1548 O O . ASN A 1 187 ? -5.617 -3.518 -15.937 1.00 77.25 187 ASN A O 1
ATOM 1552 N N . ARG A 1 188 ? -3.646 -4.115 -15.047 1.00 77.25 188 ARG A N 1
ATOM 1553 C CA . ARG A 1 188 ? -3.007 -2.824 -15.331 1.00 77.25 188 ARG A CA 1
ATOM 1554 C C . ARG A 1 188 ? -2.876 -2.590 -16.833 1.00 77.25 188 ARG A C 1
ATOM 1556 O O . ARG A 1 188 ? -3.188 -1.498 -17.290 1.00 77.25 188 ARG A O 1
ATOM 1563 N N . ALA A 1 189 ? -2.496 -3.608 -17.596 1.00 74.75 189 ALA A N 1
ATOM 1564 C CA . ALA A 1 189 ? -2.384 -3.546 -19.048 1.00 74.75 189 ALA A CA 1
ATOM 1565 C C . ALA A 1 189 ? -3.720 -3.228 -19.723 1.00 74.75 189 ALA A C 1
ATOM 1567 O O . ALA A 1 189 ? -3.764 -2.427 -20.654 1.00 74.75 189 ALA A O 1
ATOM 1568 N N . TYR A 1 190 ? -4.816 -3.785 -19.203 1.00 74.62 190 TYR A N 1
ATOM 1569 C CA . TYR A 1 190 ? -6.159 -3.421 -19.643 1.00 74.62 190 TYR A CA 1
ATOM 1570 C C . TYR A 1 190 ? -6.439 -1.940 -19.457 1.00 74.62 190 TYR A C 1
ATOM 1572 O O . TYR A 1 190 ? -6.882 -1.269 -20.389 1.00 74.62 190 TYR A O 1
ATOM 1580 N N . LEU A 1 191 ? -6.197 -1.434 -18.246 1.00 72.56 191 LEU A N 1
ATOM 1581 C CA . LEU A 1 191 ? -6.463 -0.037 -17.923 1.00 72.56 191 LEU A CA 1
ATOM 1582 C C . LEU A 1 191 ? -5.635 0.879 -18.820 1.00 72.56 191 LEU A C 1
ATOM 1584 O O . LEU A 1 191 ? -6.171 1.849 -19.344 1.00 72.56 191 LEU A O 1
ATOM 1588 N N . ILE A 1 192 ? -4.377 0.527 -19.080 1.00 70.81 192 ILE A N 1
ATOM 1589 C CA . ILE A 1 192 ? -3.543 1.280 -20.009 1.00 70.81 192 ILE A CA 1
ATOM 1590 C C . ILE A 1 192 ? -4.135 1.268 -21.423 1.00 70.81 192 ILE A C 1
ATOM 1592 O O . ILE A 1 192 ? -4.318 2.332 -22.013 1.00 70.81 192 ILE A O 1
ATOM 1596 N N . ASN A 1 193 ? -4.454 0.092 -21.972 1.00 70.25 193 ASN A N 1
ATOM 1597 C CA . ASN A 1 193 ? -5.023 -0.008 -23.316 1.00 70.25 193 ASN A CA 1
ATOM 1598 C C . ASN A 1 193 ? -6.320 0.810 -23.431 1.00 70.25 193 ASN A C 1
ATOM 1600 O O . ASN A 1 193 ? -6.544 1.464 -24.447 1.00 70.25 193 ASN A O 1
ATOM 1604 N N . LYS A 1 194 ? -7.155 0.792 -22.384 1.00 69.62 194 LYS A N 1
ATOM 1605 C CA . LYS A 1 194 ? -8.417 1.532 -22.330 1.00 69.62 194 LYS A CA 1
ATOM 1606 C C . LYS A 1 194 ? -8.211 3.047 -22.247 1.00 69.62 194 LYS A C 1
ATOM 1608 O O . LYS A 1 194 ? -8.896 3.770 -22.960 1.00 69.62 194 LYS A O 1
ATOM 1613 N N . TYR A 1 195 ? -7.325 3.525 -21.372 1.00 66.75 195 TYR A N 1
ATOM 1614 C CA . TYR A 1 195 ? -7.179 4.960 -21.093 1.00 66.75 195 TYR A CA 1
ATOM 1615 C C . TYR A 1 195 ? -6.212 5.680 -22.034 1.00 66.75 195 TYR A C 1
ATOM 1617 O O . TYR A 1 195 ? -6.422 6.852 -22.320 1.00 66.75 195 TYR A O 1
ATOM 1625 N N . TYR A 1 196 ? -5.191 4.993 -22.549 1.00 65.88 196 TYR A N 1
ATOM 1626 C CA . TYR A 1 196 ? -4.184 5.604 -23.422 1.00 65.88 196 TYR A CA 1
ATOM 1627 C C . TYR A 1 196 ? -4.296 5.160 -24.889 1.00 65.88 196 TYR A C 1
ATOM 1629 O O . TYR A 1 196 ? -3.550 5.658 -25.727 1.00 65.88 196 TYR A O 1
ATOM 1637 N N . GLY A 1 197 ? -5.166 4.195 -25.220 1.00 59.06 197 GLY A N 1
ATOM 1638 C CA . GLY A 1 197 ? -5.330 3.680 -26.590 1.00 59.06 197 GLY A CA 1
ATOM 1639 C C . GLY A 1 197 ? -4.101 2.947 -27.153 1.00 59.06 197 GLY A C 1
ATOM 1640 O O . GLY A 1 197 ? -4.036 2.656 -28.346 1.00 59.06 197 GLY A O 1
ATOM 1641 N N . ARG A 1 198 ? -3.105 2.647 -26.313 1.00 59.19 198 ARG A N 1
ATOM 1642 C CA . ARG A 1 198 ? -1.829 2.027 -26.696 1.00 59.19 198 ARG A CA 1
ATOM 1643 C C . ARG A 1 198 ? -1.846 0.549 -26.336 1.00 59.19 198 ARG A C 1
ATOM 1645 O O . ARG A 1 198 ? -2.031 0.231 -25.172 1.00 59.19 198 ARG A O 1
ATOM 1652 N N . LYS A 1 199 ? -1.634 -0.350 -27.305 1.00 54.19 199 LYS A N 1
ATOM 1653 C CA . LYS A 1 199 ? -1.536 -1.802 -27.068 1.00 54.19 199 LYS A CA 1
ATOM 1654 C C . LYS A 1 199 ? -0.167 -2.148 -26.478 1.00 54.19 199 LYS A C 1
ATOM 1656 O O . LYS A 1 199 ? 0.786 -2.321 -27.229 1.00 54.19 199 LYS A O 1
ATOM 1661 N N . ILE A 1 200 ? -0.066 -2.276 -25.157 1.00 51.84 200 ILE A N 1
ATOM 1662 C CA . ILE A 1 200 ? 1.215 -2.628 -24.508 1.00 51.84 200 ILE A CA 1
ATOM 1663 C C . ILE A 1 200 ? 1.457 -4.142 -24.480 1.00 51.84 200 ILE A C 1
ATOM 1665 O O . ILE A 1 200 ? 2.598 -4.594 -24.400 1.00 51.84 200 ILE A O 1
ATOM 1669 N N . ILE A 1 201 ? 0.400 -4.959 -24.549 1.00 48.22 201 ILE A N 1
ATOM 1670 C CA . ILE A 1 201 ? 0.514 -6.412 -24.374 1.00 48.22 201 ILE A CA 1
ATOM 1671 C C . ILE A 1 201 ? -0.362 -7.159 -25.383 1.00 48.22 201 ILE A C 1
ATOM 1673 O O . ILE A 1 201 ? -1.532 -6.826 -25.584 1.00 48.22 201 ILE A O 1
ATOM 1677 N N . ASN A 1 202 ? 0.213 -8.197 -25.997 1.00 43.53 202 ASN A N 1
ATOM 1678 C CA . ASN A 1 202 ? -0.522 -9.219 -26.736 1.00 43.53 202 ASN A CA 1
ATOM 1679 C C . ASN A 1 202 ? -1.333 -10.044 -25.722 1.00 43.53 202 ASN A C 1
ATOM 1681 O O . ASN A 1 202 ? -0.772 -10.787 -24.927 1.00 43.53 202 ASN A O 1
ATOM 1685 N N . TYR A 1 203 ? -2.652 -9.876 -25.732 1.00 44.34 203 TYR A N 1
ATOM 1686 C CA . TYR A 1 203 ? -3.611 -10.364 -24.728 1.00 44.34 203 TYR A CA 1
ATOM 1687 C C . TYR A 1 203 ? -3.776 -11.890 -24.612 1.00 44.34 203 TYR A C 1
ATOM 1689 O O . TYR A 1 203 ? -4.686 -12.357 -23.933 1.00 44.34 203 TYR A O 1
ATOM 1697 N N . LYS A 1 204 ? -2.962 -12.677 -25.318 1.00 44.47 204 LYS A N 1
ATOM 1698 C CA . LYS A 1 204 ? -3.278 -14.078 -25.622 1.00 44.47 204 LYS A CA 1
ATOM 1699 C C . LYS A 1 204 ? -3.029 -15.074 -24.480 1.00 44.47 204 LYS A C 1
ATOM 1701 O O . LYS A 1 204 ? -3.481 -16.203 -24.607 1.00 44.47 204 LYS A O 1
ATOM 1706 N N . ASP A 1 205 ? -2.419 -14.657 -23.370 1.00 41.16 205 ASP A N 1
ATOM 1707 C CA . ASP A 1 205 ? -1.986 -15.585 -22.310 1.00 41.16 205 ASP A CA 1
ATOM 1708 C C . ASP A 1 205 ? -2.814 -15.515 -21.005 1.00 41.16 205 ASP A C 1
ATOM 1710 O O . ASP A 1 205 ? -2.505 -16.225 -20.049 1.00 41.16 205 ASP A O 1
ATOM 1714 N N . SER A 1 206 ? -3.874 -14.693 -20.930 1.00 45.81 206 SER A N 1
ATOM 1715 C CA . SER A 1 206 ? -4.674 -14.515 -19.702 1.00 45.81 206 SER A CA 1
ATOM 1716 C C . SER A 1 206 ? -6.145 -14.888 -19.875 1.00 45.81 206 SER A C 1
ATOM 1718 O O . SER A 1 206 ? -6.906 -14.183 -20.535 1.00 45.81 206 SER A O 1
ATOM 1720 N N . ASN A 1 207 ? -6.566 -15.974 -19.219 1.00 50.41 207 ASN A N 1
ATOM 1721 C CA . ASN A 1 207 ? -7.944 -16.481 -19.285 1.00 50.41 207 ASN A CA 1
ATOM 1722 C C . ASN A 1 207 ? -8.877 -15.953 -18.175 1.00 50.41 207 ASN A C 1
ATOM 1724 O O . ASN A 1 207 ? -10.082 -16.162 -18.259 1.00 50.41 207 ASN A O 1
ATOM 1728 N N . ILE A 1 208 ? -8.364 -15.284 -17.135 1.00 51.25 208 ILE A N 1
ATOM 1729 C CA . ILE A 1 208 ? -9.145 -14.996 -15.909 1.00 51.25 208 ILE A CA 1
ATOM 1730 C C . ILE A 1 208 ? -9.822 -13.616 -15.955 1.00 51.25 208 ILE A C 1
ATOM 1732 O O . ILE A 1 208 ? -10.990 -13.463 -15.606 1.00 51.25 208 ILE A O 1
ATOM 1736 N N . LEU A 1 209 ? -9.108 -12.586 -16.408 1.00 55.22 209 LEU A N 1
ATOM 1737 C CA . LEU A 1 209 ? -9.610 -11.207 -16.425 1.00 55.22 209 LEU A CA 1
ATOM 1738 C C . LEU A 1 209 ? -10.691 -10.910 -17.473 1.00 55.22 209 LEU A C 1
ATOM 1740 O O . LEU A 1 209 ? -11.578 -10.108 -17.170 1.00 55.22 209 LEU A O 1
ATOM 1744 N N . PRO A 1 210 ? -10.661 -11.518 -18.673 1.00 54.31 210 PRO A N 1
ATOM 1745 C CA . PRO A 1 210 ? -11.759 -11.387 -19.622 1.00 54.31 210 PRO A CA 1
ATOM 1746 C C . PRO A 1 210 ? -13.093 -11.885 -19.050 1.00 54.31 210 PRO A C 1
ATOM 1748 O O . PRO A 1 210 ? -14.105 -11.232 -19.263 1.00 54.31 210 PRO A O 1
ATOM 1751 N N . GLN A 1 211 ? -13.098 -12.970 -18.264 1.00 52.19 211 GLN A N 1
ATOM 1752 C CA . GLN A 1 211 ? -14.322 -13.549 -17.690 1.00 52.19 211 GLN A CA 1
ATOM 1753 C C . GLN A 1 211 ? -14.962 -12.632 -16.636 1.00 52.19 211 GLN A C 1
ATOM 1755 O O . GLN A 1 211 ? -16.120 -12.259 -16.783 1.00 52.19 211 GLN A O 1
ATOM 1760 N N . ILE A 1 212 ? -14.182 -12.143 -15.660 1.00 53.88 212 ILE A N 1
ATOM 1761 C CA . ILE A 1 212 ? -14.669 -11.196 -14.631 1.00 53.88 212 ILE A CA 1
ATOM 1762 C C . ILE A 1 212 ? -15.257 -9.923 -15.269 1.00 53.88 212 ILE A C 1
ATOM 1764 O O . ILE A 1 212 ? -16.186 -9.317 -14.749 1.00 53.88 212 ILE A O 1
ATOM 1768 N N . ARG A 1 213 ? -14.718 -9.484 -16.410 1.00 56.38 213 ARG A N 1
ATOM 1769 C CA . ARG A 1 213 ? -15.145 -8.245 -17.081 1.00 56.38 213 ARG A CA 1
ATOM 1770 C C . ARG A 1 213 ? -16.318 -8.427 -18.044 1.00 56.38 213 ARG A C 1
ATOM 1772 O O . ARG A 1 213 ? -16.936 -7.429 -18.395 1.00 56.38 213 ARG A O 1
ATOM 1779 N N . LEU A 1 214 ? -16.615 -9.652 -18.478 1.00 53.59 214 LEU A N 1
ATOM 1780 C CA . LEU A 1 214 ? -17.837 -9.957 -19.231 1.00 53.59 214 LEU A CA 1
ATOM 1781 C C . LEU A 1 214 ? -19.075 -9.932 -18.322 1.00 53.59 214 LEU A C 1
ATOM 1783 O O . LEU A 1 214 ? -20.171 -9.647 -18.792 1.00 53.59 214 LEU A O 1
ATOM 1787 N N . GLU A 1 215 ? -18.887 -10.202 -17.029 1.00 52.16 215 GLU A N 1
ATOM 1788 C CA . GLU A 1 215 ? -19.971 -10.347 -16.051 1.00 52.16 215 GLU A CA 1
ATOM 1789 C C . GLU A 1 215 ? -20.339 -9.040 -15.327 1.00 52.16 215 GLU A C 1
ATOM 1791 O O . GLU A 1 215 ? -21.460 -8.903 -14.835 1.00 52.16 215 GLU A O 1
ATOM 1796 N N . TYR A 1 216 ? -19.434 -8.057 -15.275 1.00 51.62 216 TYR A N 1
ATOM 1797 C CA . TYR A 1 216 ? -19.609 -6.838 -14.478 1.00 51.62 216 TYR A CA 1
ATOM 1798 C C . TYR A 1 216 ? -19.262 -5.562 -15.254 1.00 51.62 216 TYR A C 1
ATOM 1800 O O . TYR A 1 216 ? -18.350 -5.540 -16.082 1.00 51.62 216 TYR A O 1
ATOM 1808 N N . ASP A 1 217 ? -19.933 -4.450 -14.920 1.00 67.19 217 ASP A N 1
ATOM 1809 C CA . ASP A 1 217 ? -19.464 -3.120 -15.319 1.00 67.19 217 ASP A CA 1
ATOM 1810 C C . ASP A 1 217 ? -18.044 -2.852 -14.775 1.00 67.19 217 ASP A C 1
ATOM 1812 O O . ASP A 1 217 ? -17.577 -3.492 -13.831 1.00 67.19 217 ASP A O 1
ATOM 1816 N N . LEU A 1 218 ? -17.322 -1.910 -15.389 1.00 62.56 218 LEU A N 1
ATOM 1817 C CA . LEU A 1 218 ? -15.901 -1.685 -15.095 1.00 62.56 218 LEU A CA 1
ATOM 1818 C C . LEU A 1 218 ? -15.628 -1.400 -13.609 1.00 62.56 218 LEU A C 1
ATOM 1820 O O . LEU A 1 218 ? -14.608 -1.838 -13.077 1.00 62.56 218 LEU A O 1
ATOM 1824 N N . PHE A 1 219 ? -16.520 -0.649 -12.966 1.00 61.50 219 PHE A N 1
ATOM 1825 C CA . PHE A 1 219 ? -16.369 -0.240 -11.577 1.00 61.50 219 PHE A CA 1
ATOM 1826 C C . PHE A 1 219 ? -16.550 -1.440 -10.642 1.00 61.50 219 PHE A C 1
ATOM 1828 O O . PHE A 1 219 ? -15.697 -1.695 -9.790 1.00 61.50 219 PHE A O 1
ATOM 1835 N N . LYS A 1 220 ? -17.599 -2.240 -10.859 1.00 64.69 220 LYS A N 1
ATOM 1836 C CA . LYS A 1 220 ? -17.834 -3.485 -10.116 1.00 64.69 220 LYS A CA 1
ATOM 1837 C C . LYS A 1 220 ? -16.743 -4.523 -10.364 1.00 64.69 220 LYS A C 1
ATOM 1839 O O . LYS A 1 220 ? -16.293 -5.158 -9.415 1.00 64.69 220 LYS A O 1
ATOM 1844 N N . ALA A 1 221 ? -16.252 -4.648 -11.597 1.00 67.19 221 ALA A N 1
ATOM 1845 C CA . ALA A 1 221 ? -15.150 -5.549 -11.931 1.00 67.19 221 ALA A CA 1
ATOM 1846 C C . ALA A 1 221 ? -13.860 -5.186 -11.171 1.00 67.19 221 ALA A C 1
ATOM 1848 O O . ALA A 1 221 ? -13.142 -6.067 -10.699 1.00 67.19 221 ALA A O 1
ATOM 1849 N N . GLU A 1 222 ? -13.563 -3.891 -11.015 1.00 66.75 222 GLU A N 1
ATOM 1850 C CA . GLU A 1 222 ? -12.406 -3.430 -10.243 1.00 66.75 222 GLU A CA 1
ATOM 1851 C C . GLU A 1 222 ? -12.582 -3.667 -8.736 1.00 66.75 222 GLU A C 1
ATOM 1853 O O . GLU A 1 222 ? -11.636 -4.082 -8.062 1.00 66.75 222 GLU A O 1
ATOM 1858 N N . GLN A 1 223 ? -13.784 -3.460 -8.195 1.00 69.12 223 GLN A N 1
ATOM 1859 C CA . GLN A 1 223 ? -14.085 -3.790 -6.799 1.00 69.12 223 GLN A CA 1
ATOM 1860 C C . GLN A 1 223 ? -13.930 -5.290 -6.525 1.00 69.12 223 GLN A C 1
ATOM 1862 O O . GLN A 1 223 ? -13.205 -5.660 -5.598 1.00 69.12 223 GLN A O 1
ATOM 1867 N N . TYR A 1 224 ? -14.526 -6.134 -7.371 1.00 71.19 224 TYR A N 1
ATOM 1868 C CA . TYR A 1 224 ? -14.442 -7.590 -7.270 1.00 71.19 224 TYR A CA 1
ATOM 1869 C C . TYR A 1 224 ? -12.995 -8.079 -7.349 1.00 71.19 224 TYR A C 1
ATOM 1871 O O . TYR A 1 224 ? -12.545 -8.856 -6.508 1.00 71.19 224 TYR A O 1
ATOM 1879 N N . LEU A 1 225 ? -12.217 -7.570 -8.310 1.00 74.44 225 LEU A N 1
ATOM 1880 C CA . LEU A 1 225 ? -10.808 -7.929 -8.432 1.00 74.44 225 LEU A CA 1
ATOM 1881 C C . LEU A 1 225 ? -10.007 -7.520 -7.190 1.00 74.44 225 LEU A C 1
ATOM 1883 O O . LEU A 1 225 ? -9.178 -8.291 -6.715 1.00 74.44 225 LEU A O 1
ATOM 1887 N N . ASN A 1 226 ? -10.242 -6.327 -6.640 1.00 73.81 226 ASN A N 1
ATOM 1888 C CA . ASN A 1 226 ? -9.551 -5.877 -5.431 1.00 73.81 226 ASN A CA 1
ATOM 1889 C C . ASN A 1 226 ? -9.881 -6.748 -4.207 1.00 73.81 226 ASN A C 1
ATOM 1891 O O . ASN A 1 226 ? -9.013 -6.967 -3.359 1.00 73.81 226 ASN A O 1
ATOM 1895 N N . GLU A 1 227 ? -11.115 -7.237 -4.098 1.00 77.25 227 GLU A N 1
ATOM 1896 C CA . GLU A 1 227 ? -11.526 -8.176 -3.053 1.00 77.25 227 GLU A CA 1
ATOM 1897 C C . GLU A 1 227 ? -10.915 -9.568 -3.259 1.00 77.25 227 GLU A C 1
ATOM 1899 O O . GLU A 1 227 ? -10.320 -10.125 -2.334 1.00 77.25 227 GLU A O 1
ATOM 1904 N N . PHE A 1 228 ? -10.957 -10.086 -4.489 1.00 81.81 228 PHE A N 1
ATOM 1905 C CA . PHE A 1 228 ? -10.301 -11.337 -4.863 1.00 81.81 228 PHE A CA 1
ATOM 1906 C C . PHE A 1 228 ? -8.804 -11.306 -4.531 1.00 81.81 228 PHE A C 1
ATOM 1908 O O . PHE A 1 228 ? -8.300 -12.201 -3.850 1.00 81.81 228 PHE A O 1
ATOM 1915 N N . LEU A 1 229 ? -8.092 -10.255 -4.955 1.00 80.94 229 LEU A N 1
ATOM 1916 C CA . LEU A 1 229 ? -6.661 -10.085 -4.692 1.00 80.94 229 LEU A CA 1
ATOM 1917 C C . LEU A 1 229 ? -6.371 -10.024 -3.190 1.00 80.94 229 LEU A C 1
ATOM 1919 O O . LEU A 1 229 ? -5.406 -10.631 -2.734 1.00 80.94 229 LEU A O 1
ATOM 1923 N N . PHE A 1 230 ? -7.204 -9.335 -2.406 1.00 81.75 230 PHE A N 1
ATOM 1924 C CA . PHE A 1 230 ? -7.046 -9.274 -0.952 1.00 81.75 230 PHE A CA 1
ATOM 1925 C C . PHE A 1 230 ? -7.148 -10.658 -0.303 1.00 81.75 230 PHE A C 1
ATOM 1927 O O . PHE A 1 230 ? -6.243 -11.057 0.435 1.00 81.75 230 PHE A O 1
ATOM 1934 N N . ASN A 1 231 ? -8.199 -11.413 -0.629 1.00 81.25 231 ASN A N 1
ATOM 1935 C CA . ASN A 1 231 ? -8.384 -12.777 -0.133 1.00 81.25 231 ASN A CA 1
ATOM 1936 C C . ASN A 1 231 ? -7.233 -13.690 -0.573 1.00 81.25 231 ASN A C 1
ATOM 1938 O O . ASN A 1 231 ? -6.726 -14.490 0.218 1.00 81.25 231 ASN A O 1
ATOM 1942 N N . TYR A 1 232 ? -6.755 -13.519 -1.807 1.00 84.75 232 TYR A N 1
ATOM 1943 C CA . TYR A 1 232 ? -5.599 -14.243 -2.318 1.00 84.75 232 TYR A CA 1
ATOM 1944 C C . TYR A 1 232 ? -4.338 -13.939 -1.497 1.00 84.75 232 TYR A C 1
ATOM 1946 O O . TYR A 1 232 ? -3.701 -14.863 -0.996 1.00 84.75 232 TYR A O 1
ATOM 1954 N N . TYR A 1 233 ? -4.001 -12.662 -1.285 1.00 86.62 233 TYR A N 1
ATOM 1955 C CA . TYR A 1 233 ? -2.840 -12.247 -0.488 1.00 86.62 233 TYR A CA 1
ATOM 1956 C C . TYR A 1 233 ? -2.920 -12.723 0.964 1.00 86.62 233 TYR A C 1
ATOM 1958 O O . TYR A 1 233 ? -1.925 -13.200 1.515 1.00 86.62 233 TYR A O 1
ATOM 1966 N N . LYS A 1 234 ? -4.104 -12.664 1.578 1.00 84.62 234 LYS A N 1
ATOM 1967 C CA . LYS A 1 234 ? -4.333 -13.161 2.938 1.00 84.62 234 LYS A CA 1
ATOM 1968 C C . LYS A 1 234 ? -4.044 -14.661 3.050 1.00 84.62 234 LYS A C 1
ATOM 1970 O O . LYS A 1 234 ? -3.380 -15.083 3.995 1.00 84.62 234 LYS A O 1
ATOM 1975 N N . ASN A 1 235 ? -4.468 -15.445 2.058 1.00 84.75 235 ASN A N 1
ATOM 1976 C CA . ASN A 1 235 ? -4.194 -16.883 1.972 1.00 84.75 235 ASN A CA 1
ATOM 1977 C C . ASN A 1 235 ? -2.737 -17.202 1.605 1.00 84.75 235 ASN A C 1
ATOM 1979 O O . ASN A 1 235 ? -2.233 -18.278 1.936 1.00 84.75 235 ASN A O 1
ATOM 1983 N N . LEU A 1 236 ? -2.056 -16.276 0.929 1.00 83.62 236 LEU A N 1
ATOM 1984 C CA . LEU A 1 236 ? -0.664 -16.422 0.520 1.00 83.62 236 LEU A CA 1
ATOM 1985 C C . LEU A 1 236 ? 0.303 -16.200 1.684 1.00 83.62 236 LEU A C 1
ATOM 1987 O O . LEU A 1 236 ? 1.308 -16.900 1.771 1.00 83.62 236 LEU A O 1
ATOM 1991 N N . TYR A 1 237 ? -0.008 -15.280 2.606 1.00 81.88 237 TYR A N 1
ATOM 1992 C CA . TYR A 1 237 ? 0.900 -14.909 3.698 1.00 81.88 237 TYR A CA 1
ATOM 1993 C C . TYR A 1 237 ? 1.403 -16.113 4.523 1.00 81.88 237 TYR A C 1
ATOM 1995 O O . TYR A 1 237 ? 2.620 -16.259 4.650 1.00 81.88 237 TYR A O 1
ATOM 2003 N N . PRO A 1 238 ? 0.551 -17.038 5.022 1.00 76.69 238 PRO A N 1
ATOM 2004 C CA . PRO A 1 238 ? 1.015 -18.216 5.767 1.00 76.69 238 PRO A CA 1
ATOM 2005 C C . PRO A 1 238 ? 1.883 -19.171 4.937 1.00 76.69 238 PRO A C 1
ATOM 2007 O O . PRO A 1 238 ? 2.614 -19.978 5.500 1.00 76.69 238 PRO A O 1
ATOM 2010 N N . ARG A 1 239 ? 1.785 -19.095 3.604 1.00 72.62 239 ARG A N 1
ATOM 2011 C CA . ARG A 1 239 ? 2.478 -19.966 2.647 1.00 72.62 239 ARG A CA 1
ATOM 2012 C C . ARG A 1 239 ? 3.765 -19.355 2.106 1.00 72.62 239 ARG A C 1
ATOM 2014 O O . ARG A 1 239 ? 4.456 -20.017 1.344 1.00 72.62 239 ARG A O 1
ATOM 2021 N N . THR A 1 240 ? 4.084 -18.112 2.458 1.00 73.25 240 THR A N 1
ATOM 2022 C CA . THR A 1 240 ? 5.345 -17.469 2.071 1.00 73.25 240 THR A CA 1
ATOM 2023 C C . THR A 1 240 ? 6.440 -17.849 3.063 1.00 73.25 240 THR A C 1
ATOM 2025 O O . THR A 1 240 ? 6.254 -17.736 4.272 1.00 73.25 240 THR A O 1
ATOM 2028 N N . TRP A 1 241 ? 7.584 -18.318 2.564 1.00 61.09 241 TRP A N 1
ATOM 2029 C CA . TRP A 1 241 ? 8.715 -18.769 3.392 1.00 61.09 241 TRP A CA 1
ATOM 2030 C C . TRP A 1 241 ? 9.843 -17.734 3.383 1.00 61.09 241 TRP A C 1
ATOM 2032 O O . TRP A 1 241 ? 10.452 -17.465 4.419 1.00 61.09 241 TRP A O 1
ATOM 2042 N N . PHE A 1 242 ? 10.041 -17.078 2.238 1.00 70.69 242 PHE A N 1
ATOM 2043 C CA . PHE A 1 242 ? 11.032 -16.027 2.048 1.00 70.69 242 PHE A CA 1
ATOM 2044 C C . PHE A 1 242 ? 10.544 -14.673 2.574 1.00 70.69 242 PHE A C 1
ATOM 2046 O O . PHE A 1 242 ? 9.389 -14.280 2.390 1.00 70.69 242 PHE A O 1
ATOM 2053 N N . SER A 1 243 ? 11.453 -13.936 3.213 1.00 70.19 243 SER A N 1
ATOM 2054 C CA . SER A 1 243 ? 11.175 -12.638 3.842 1.00 70.19 243 SER A CA 1
ATOM 2055 C C . SER A 1 243 ? 10.709 -11.570 2.847 1.00 70.19 243 SER A C 1
ATOM 2057 O O . SER A 1 243 ? 9.928 -10.694 3.208 1.00 70.19 243 SER A O 1
ATOM 2059 N N . ILE A 1 244 ? 11.140 -11.655 1.589 1.00 79.00 244 ILE A N 1
ATOM 2060 C CA . ILE A 1 244 ? 10.804 -10.685 0.537 1.00 79.00 244 ILE A CA 1
ATOM 2061 C C . ILE A 1 244 ? 9.369 -10.871 0.051 1.00 79.00 244 ILE A C 1
ATOM 2063 O O . ILE A 1 244 ? 8.624 -9.896 -0.044 1.00 79.00 244 ILE A O 1
ATOM 2067 N N . ASP A 1 245 ? 8.943 -12.116 -0.153 1.00 83.19 245 ASP A N 1
ATOM 2068 C CA . ASP A 1 245 ? 7.560 -12.415 -0.523 1.00 83.19 245 ASP A CA 1
ATOM 2069 C C . ASP A 1 245 ? 6.608 -12.037 0.612 1.00 83.19 245 ASP A C 1
ATOM 2071 O O . ASP A 1 245 ? 5.602 -11.366 0.380 1.00 83.19 245 ASP A O 1
ATOM 2075 N N . LYS A 1 246 ? 6.974 -12.362 1.862 1.00 86.25 246 LYS A N 1
ATOM 2076 C CA . LYS A 1 246 ? 6.249 -11.903 3.059 1.00 86.25 246 LYS A CA 1
ATOM 2077 C C . LYS A 1 246 ? 6.121 -10.386 3.096 1.00 86.25 246 LYS A C 1
ATOM 2079 O O . LYS A 1 246 ? 5.036 -9.877 3.367 1.00 86.25 246 LYS A O 1
ATOM 2084 N N . ALA A 1 247 ? 7.210 -9.667 2.824 1.00 86.50 247 ALA A N 1
ATOM 2085 C CA . ALA A 1 247 ? 7.208 -8.211 2.791 1.00 86.50 247 ALA A CA 1
ATOM 2086 C C . ALA A 1 247 ? 6.251 -7.674 1.719 1.00 86.50 247 ALA A C 1
ATOM 2088 O O . ALA A 1 247 ? 5.466 -6.773 2.012 1.00 86.50 247 ALA A O 1
ATOM 2089 N N . TYR A 1 248 ? 6.253 -8.255 0.515 1.00 86.50 248 TYR A N 1
ATOM 2090 C CA . TYR A 1 248 ? 5.344 -7.849 -0.558 1.00 86.50 248 TYR A CA 1
ATOM 2091 C C . TYR A 1 248 ? 3.881 -8.061 -0.184 1.00 86.50 248 TYR A C 1
ATOM 2093 O O . TYR A 1 248 ? 3.077 -7.130 -0.256 1.00 86.50 248 TYR A O 1
ATOM 2101 N N . VAL A 1 249 ? 3.545 -9.270 0.272 1.00 88.19 249 VAL A N 1
ATOM 2102 C CA . VAL A 1 249 ? 2.183 -9.614 0.688 1.00 88.19 249 VAL A CA 1
ATOM 2103 C C . VAL A 1 249 ? 1.727 -8.698 1.822 1.00 88.19 249 VAL A C 1
ATOM 2105 O O . VAL A 1 249 ? 0.629 -8.147 1.764 1.00 88.19 249 VAL A O 1
ATOM 2108 N N . LEU A 1 250 ? 2.576 -8.464 2.825 1.00 89.44 250 LEU A N 1
ATOM 2109 C CA . LEU A 1 250 ? 2.247 -7.589 3.947 1.00 89.44 250 LEU A CA 1
ATOM 2110 C C . LEU A 1 250 ? 1.998 -6.144 3.505 1.00 89.44 250 LEU A C 1
ATOM 2112 O O . LEU A 1 250 ? 1.034 -5.530 3.957 1.00 89.44 250 LEU A O 1
ATOM 2116 N N . MET A 1 251 ? 2.827 -5.605 2.608 1.00 87.38 251 MET A N 1
ATOM 2117 C CA . MET A 1 251 ? 2.616 -4.269 2.044 1.00 87.38 251 MET A CA 1
ATOM 2118 C C . MET A 1 251 ? 1.270 -4.178 1.315 1.00 87.38 251 MET A C 1
ATOM 2120 O O . MET A 1 251 ? 0.558 -3.188 1.469 1.00 87.38 251 MET A O 1
ATOM 2124 N N . LYS A 1 252 ? 0.874 -5.212 0.564 1.00 87.06 252 LYS A N 1
ATOM 21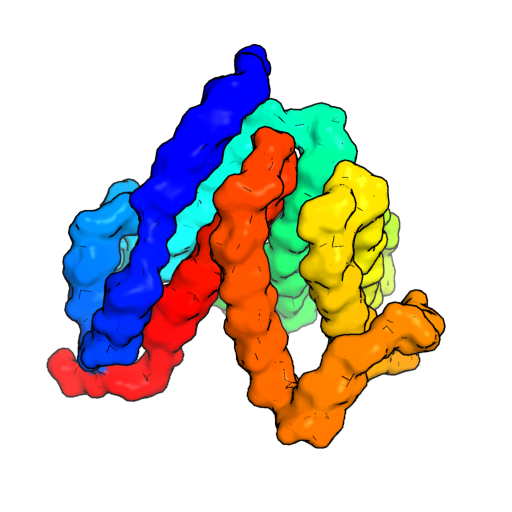25 C CA . LYS A 1 252 ? -0.432 -5.252 -0.117 1.00 87.06 252 LYS A CA 1
ATOM 2126 C C . LYS A 1 252 ? -1.599 -5.297 0.869 1.00 87.06 252 LYS A C 1
ATOM 2128 O O . LYS A 1 252 ? -2.570 -4.562 0.685 1.00 87.06 252 LYS A O 1
ATOM 2133 N N . LEU A 1 253 ? -1.489 -6.099 1.930 1.00 89.31 253 LEU A N 1
ATOM 2134 C CA . LEU A 1 253 ? -2.506 -6.188 2.983 1.00 89.31 253 LEU A CA 1
ATOM 2135 C C . LEU A 1 253 ? -2.665 -4.854 3.730 1.00 89.31 253 LEU A C 1
ATOM 2137 O O . LEU A 1 253 ? -3.785 -4.370 3.876 1.00 89.31 253 LEU A O 1
ATOM 2141 N N . LEU A 1 254 ? -1.557 -4.211 4.114 1.00 89.38 254 LEU A N 1
ATOM 2142 C CA . LEU A 1 254 ? -1.575 -2.902 4.778 1.00 89.38 254 LEU A CA 1
ATOM 2143 C C . LEU A 1 254 ? -2.133 -1.787 3.880 1.00 89.38 254 LEU A C 1
ATOM 2145 O O . LEU A 1 254 ? -2.902 -0.949 4.353 1.00 89.38 254 LEU A O 1
ATOM 2149 N N . ASP A 1 255 ? -1.777 -1.761 2.588 1.00 86.06 255 ASP A N 1
ATOM 2150 C CA . ASP A 1 255 ? -2.323 -0.773 1.643 1.00 86.06 255 ASP A CA 1
ATOM 2151 C C . ASP A 1 255 ? -3.838 -0.955 1.479 1.00 86.06 255 ASP A C 1
ATOM 2153 O O . ASP A 1 255 ? -4.582 0.026 1.403 1.00 86.06 255 ASP A O 1
ATOM 2157 N N . ARG A 1 256 ? -4.317 -2.207 1.463 1.00 84.31 256 ARG A N 1
ATOM 2158 C CA . ARG A 1 256 ? -5.749 -2.503 1.375 1.00 84.31 256 ARG A CA 1
ATOM 2159 C C . ARG A 1 256 ? -6.502 -2.100 2.640 1.00 84.31 256 ARG A C 1
ATOM 2161 O O . ARG A 1 256 ? -7.541 -1.459 2.502 1.00 84.31 256 ARG A O 1
ATOM 2168 N N . GLU A 1 257 ? -5.982 -2.418 3.825 1.00 88.88 257 GLU A N 1
ATOM 2169 C CA . GLU A 1 257 ? -6.553 -2.013 5.121 1.00 88.88 257 GLU A CA 1
ATOM 2170 C C . GLU A 1 257 ? -6.701 -0.487 5.189 1.00 88.88 257 GLU A C 1
ATOM 2172 O O . GLU A 1 257 ? -7.797 0.029 5.410 1.00 88.88 257 GLU A O 1
ATOM 2177 N N . ARG A 1 258 ? -5.634 0.248 4.846 1.00 89.50 258 ARG A N 1
ATOM 2178 C CA . ARG A 1 258 ? -5.659 1.713 4.729 1.00 89.50 258 ARG A CA 1
ATOM 2179 C C . ARG A 1 258 ? -6.746 2.198 3.771 1.00 89.50 258 ARG A C 1
ATOM 2181 O O . ARG A 1 258 ? -7.513 3.089 4.120 1.00 89.50 258 ARG A O 1
ATOM 2188 N N . LYS A 1 259 ? -6.811 1.644 2.555 1.00 84.00 259 LYS A N 1
ATOM 2189 C CA . LYS A 1 259 ? -7.816 2.031 1.549 1.00 84.00 259 LYS A CA 1
ATOM 2190 C C . LYS A 1 259 ? -9.237 1.743 2.006 1.00 84.00 259 LYS A C 1
ATOM 2192 O O . LYS A 1 259 ? -10.125 2.538 1.724 1.00 84.00 259 LYS A O 1
ATOM 2197 N N . TYR A 1 260 ? -9.447 0.626 2.693 1.00 87.50 260 TYR A N 1
ATOM 2198 C CA . TYR A 1 260 ? -10.745 0.265 3.242 1.00 87.50 260 TYR A CA 1
ATOM 2199 C C . TYR A 1 260 ? -11.181 1.265 4.314 1.00 87.50 260 TYR A C 1
ATOM 2201 O O . TYR A 1 260 ? -12.264 1.831 4.206 1.00 87.50 260 TYR A O 1
ATOM 2209 N N . ILE A 1 261 ? -10.319 1.560 5.292 1.00 90.81 261 ILE A N 1
ATOM 2210 C CA . ILE A 1 261 ? -10.626 2.543 6.340 1.00 90.81 261 ILE A CA 1
ATOM 2211 C C . ILE A 1 261 ? -10.854 3.930 5.724 1.00 90.81 261 ILE A C 1
ATOM 2213 O O . ILE A 1 261 ? -11.819 4.601 6.080 1.00 90.81 261 ILE A O 1
ATOM 2217 N N . ASN A 1 262 ? -10.030 4.333 4.749 1.00 86.38 262 ASN A N 1
ATOM 2218 C CA . ASN A 1 262 ? -10.227 5.578 4.005 1.00 86.38 262 ASN A CA 1
ATOM 2219 C C . ASN A 1 262 ? -11.582 5.623 3.290 1.00 86.38 262 ASN A C 1
ATOM 2221 O O . ASN A 1 262 ? -12.224 6.668 3.291 1.00 86.38 262 ASN A O 1
ATOM 2225 N N . ALA A 1 263 ? -12.025 4.518 2.688 1.00 84.38 263 ALA A N 1
ATOM 2226 C CA . ALA A 1 263 ? -13.342 4.444 2.065 1.00 84.38 263 ALA A CA 1
ATOM 2227 C C . ALA A 1 263 ? -14.460 4.575 3.105 1.00 84.38 263 ALA A C 1
ATOM 2229 O O . ALA A 1 263 ? -15.438 5.264 2.845 1.00 84.38 263 ALA A O 1
ATOM 2230 N N . VAL A 1 264 ? -14.297 3.980 4.293 1.00 88.06 264 VAL A N 1
ATOM 2231 C CA . VAL A 1 264 ? -15.254 4.133 5.395 1.00 88.06 264 VAL A CA 1
ATOM 2232 C C . VAL A 1 264 ? -15.362 5.602 5.806 1.00 88.06 264 VAL A C 1
ATOM 2234 O O . VAL A 1 264 ? -16.443 6.163 5.691 1.00 88.06 264 VAL A O 1
ATOM 2237 N N . ILE A 1 265 ? -14.262 6.267 6.180 1.00 88.75 265 ILE A N 1
ATOM 2238 C CA . ILE A 1 265 ? -14.256 7.679 6.641 1.00 88.75 265 ILE A CA 1
ATOM 2239 C C . ILE A 1 265 ? -14.624 8.714 5.569 1.00 88.75 265 ILE A C 1
ATOM 2241 O O . ILE A 1 265 ? -14.848 9.879 5.897 1.00 88.75 265 ILE A O 1
ATOM 2245 N N . ASN A 1 266 ? -14.689 8.322 4.297 1.00 82.56 266 ASN A N 1
ATOM 2246 C CA . ASN A 1 266 ? -15.080 9.193 3.187 1.00 82.56 266 ASN A CA 1
ATOM 2247 C C . ASN A 1 266 ? -16.493 8.916 2.653 1.00 82.56 266 ASN A C 1
ATOM 2249 O O . ASN A 1 266 ? -16.843 9.466 1.614 1.00 82.56 266 ASN A O 1
ATOM 2253 N N . ARG A 1 267 ? -17.303 8.106 3.345 1.00 81.19 267 ARG A N 1
ATOM 2254 C CA . ARG A 1 267 ? -18.731 7.972 3.026 1.00 81.19 267 ARG A CA 1
ATOM 2255 C C . ARG A 1 267 ? -19.429 9.328 3.133 1.00 81.19 267 ARG A C 1
ATOM 2257 O O . ARG A 1 267 ? -19.110 10.122 4.016 1.00 81.19 267 ARG A O 1
ATOM 2264 N N . GLU A 1 268 ? -20.353 9.586 2.216 1.00 61.28 268 GLU A N 1
ATOM 2265 C CA . GLU A 1 268 ? -21.125 10.836 2.163 1.00 61.28 268 GLU A CA 1
ATOM 2266 C C . GLU A 1 268 ? -22.177 10.900 3.286 1.00 61.28 268 GLU A C 1
ATOM 2268 O O . GLU A 1 268 ? -22.608 11.979 3.679 1.00 61.28 268 GLU A O 1
ATOM 2273 N N . ASP A 1 269 ? -22.489 9.747 3.884 1.00 63.16 269 ASP A N 1
ATOM 2274 C CA . ASP A 1 269 ? -23.595 9.544 4.823 1.00 63.16 269 ASP A CA 1
ATOM 2275 C C . ASP A 1 269 ? -23.206 9.774 6.292 1.00 63.16 269 ASP A C 1
ATOM 2277 O O . ASP A 1 269 ? -23.844 9.236 7.199 1.00 63.16 269 ASP A O 1
ATOM 2281 N N . TRP A 1 270 ? -22.147 10.545 6.562 1.00 70.75 270 TRP A N 1
ATOM 2282 C CA . TRP A 1 270 ? -21.856 10.977 7.929 1.00 70.75 270 TRP A CA 1
ATOM 2283 C C . TRP A 1 270 ? -22.932 11.966 8.362 1.00 70.75 270 TRP A C 1
ATOM 2285 O O . TRP A 1 270 ? -22.777 13.177 8.217 1.00 70.75 270 TRP A O 1
ATOM 2295 N N . SER A 1 271 ? -24.050 11.434 8.854 1.00 46.62 271 SER A N 1
ATOM 2296 C CA . SER A 1 271 ? -25.131 12.212 9.434 1.00 46.62 271 SER A CA 1
ATOM 2297 C C . SER A 1 271 ? -24.545 13.201 10.434 1.00 46.62 271 SER A C 1
ATOM 2299 O O . SER A 1 271 ? -23.788 12.809 11.326 1.00 46.62 271 SER A O 1
ATOM 2301 N N . ILE A 1 272 ? -24.885 14.475 10.231 1.00 43.56 272 ILE A N 1
ATOM 2302 C CA . ILE A 1 272 ? -24.660 15.575 11.164 1.00 43.56 272 ILE A CA 1
ATOM 2303 C C . ILE A 1 272 ? -25.316 15.149 12.481 1.00 43.56 272 ILE A C 1
ATOM 2305 O O . ILE A 1 272 ? -26.538 15.189 12.609 1.00 43.56 272 ILE A O 1
ATOM 2309 N N . GLY A 1 273 ? -24.499 14.630 13.392 1.00 36.50 273 GLY A N 1
ATOM 2310 C CA . GLY A 1 273 ? -24.828 14.459 14.801 1.00 36.50 273 GLY A CA 1
ATOM 2311 C C . GLY A 1 273 ? -24.348 15.673 15.566 1.00 36.50 273 GLY A C 1
ATOM 2312 O O . GLY A 1 273 ? -23.215 16.120 15.270 1.00 36.50 273 GLY A O 1
#

Sequence (273 aa):
MSLEFLNAYLSGIKSTLLTDNFLADLSKLNSISSVYEMLKKTDYGKYFDYRDSIKSTIEKGLFKRFNDVVNRIRKHITDHETFIYMIAEYESKNLLIMLDEKYRNVEHPKVMSFLDKKDYLITEYKRKQNVIGFLKATTLGKFIKITSMEGFDTISYSIDEFVIRAKREIAKRSEILSRVLMLEIDNRAYLINKYYGRKIINYKDSNILPQIRLEYDLFKAEQYLNEFLFNYYKNLYPRTWFSIDKAYVLMKLLDRERKYINAVINREDWSIG

Secondary structure (DSSP, 8-state):
--HHHHHHHHHHHHHTSPPHHHHHHHTT-S-HHHHHHHHHTSGGGGG--TTS-HHHHHHHHHHHHHHHHHHHHHHH-TT-HHHHHHHHHHHHHHHHHHHHHHHHT---HHHHHHS-TT-HHHHHHHH-SSHHHHHHHSTGGGT----TT--HHHHHHHHHHHHHHHHHHHHHH-HHHHHHHHHHHHHHHHHHHHHH----S-GGG-SSHHHHHHHS-HHHHHHHHHHHHHHHHHHHGGG--SHHHHHHHHHHHHHHHHHHHHHHHT-TT----

Radius of gyration: 19.12 Å; chains: 1; bounding box: 47×44×48 Å

pLDDT: mean 73.9, std 15.31, range [35.59, 96.88]